Protein AF-A0A9D1UHY3-F1 (afdb_monomer_lite)

InterPro domains:
  IPR049458 Transmembrane protein EpsG-like [PF14897] (18-314)

pLDDT: mean 83.49, std 15.63, range [25.31, 97.94]

Foldseek 3Di:
DLDPPFCVVVLVVLVVQLVDVPRAQFQAFPVLNVLCVVQVSDPVSSLCVQVVLLVVLLVLQCVVLVLPDDLLVLLCVLLVVVVSRDQLSNLLSLLLSLLLLCQFPPRDPVSNVSSVVSNVVSCRRALLVVVLNVLLVQLVPDDAPVVVVVLVVCLVVLLVVVLVVVVCVVVVVDPDDSRGGHDDPDDVLVVLLVVLPPVCDPVNVVLCCLQPVLLVLLLVVLCCCCHPVVLLPPDRRSRSLSSLNSSLCSLQSVLVSQCPRSSCVVVSSVSNSSSSSSSSVNLSSSVVSDDPPDCSSVVSSVSSVVSVVSVVVVSVVVVVVD

Organism: NCBI:txid2840880

Structure (mmCIF, N/CA/C/O backbone):
data_AF-A0A9D1UHY3-F1
#
_entry.id   AF-A0A9D1UHY3-F1
#
loop_
_atom_site.group_PDB
_atom_site.id
_atom_site.type_symbol
_atom_site.label_atom_id
_atom_site.label_alt_id
_atom_site.label_comp_id
_atom_site.label_asym_id
_atom_site.label_entity_id
_atom_site.label_seq_id
_atom_site.pdbx_PDB_ins_code
_atom_site.Cartn_x
_atom_site.Cartn_y
_atom_site.Cartn_z
_atom_site.occupancy
_atom_site.B_iso_or_equiv
_atom_site.auth_seq_id
_atom_site.auth_comp_id
_atom_site.auth_asym_id
_atom_site.auth_atom_id
_atom_site.pdbx_PDB_model_num
ATOM 1 N N . SER A 1 1 ? 15.839 10.510 -13.283 1.00 53.53 1 SER A N 1
ATOM 2 C CA . SER A 1 1 ? 15.292 10.085 -11.975 1.00 53.53 1 SER A CA 1
ATOM 3 C C . SER A 1 1 ? 16.450 9.933 -10.999 1.00 53.53 1 SER A C 1
ATOM 5 O O . SER A 1 1 ? 17.530 9.599 -11.459 1.00 53.53 1 SER A O 1
ATOM 7 N N . PHE A 1 2 ? 16.272 10.196 -9.698 1.00 59.09 2 PHE A N 1
ATOM 8 C CA . PHE A 1 2 ? 17.316 9.947 -8.677 1.00 59.09 2 PHE A CA 1
ATOM 9 C C . PHE A 1 2 ? 17.299 8.502 -8.150 1.00 59.09 2 PHE A C 1
ATOM 11 O O . PHE A 1 2 ? 18.067 8.140 -7.262 1.00 59.09 2 PHE A O 1
ATOM 18 N N . TRP A 1 3 ? 16.372 7.679 -8.642 1.00 66.62 3 TRP A N 1
ATOM 19 C CA . TRP A 1 3 ? 16.220 6.294 -8.228 1.00 66.62 3 TRP A CA 1
ATOM 20 C C . TRP A 1 3 ? 16.884 5.384 -9.254 1.00 66.62 3 TRP A C 1
ATOM 22 O O . TRP A 1 3 ? 16.404 5.288 -10.377 1.00 66.62 3 TRP A O 1
ATOM 32 N N . ALA A 1 4 ? 17.935 4.671 -8.849 1.00 63.53 4 ALA A N 1
ATOM 33 C CA . ALA A 1 4 ? 18.696 3.791 -9.741 1.00 63.53 4 ALA A CA 1
ATOM 34 C C . ALA A 1 4 ? 17.829 2.735 -10.464 1.00 63.53 4 ALA A C 1
ATOM 36 O O . ALA A 1 4 ? 18.125 2.365 -11.592 1.00 63.53 4 ALA A O 1
ATOM 37 N N . GLY A 1 5 ? 16.732 2.281 -9.843 1.00 65.38 5 GLY A N 1
ATOM 38 C CA . GLY A 1 5 ? 15.784 1.319 -10.430 1.00 65.38 5 GLY A CA 1
ATOM 39 C C . GLY A 1 5 ? 14.659 1.933 -11.274 1.00 65.38 5 GLY A C 1
ATOM 40 O O . GLY A 1 5 ? 13.674 1.254 -11.560 1.00 65.38 5 GLY A O 1
ATOM 41 N N . ASP A 1 6 ? 14.733 3.221 -11.602 1.00 74.62 6 ASP A N 1
ATOM 42 C CA . ASP A 1 6 ? 13.744 3.898 -12.438 1.00 74.62 6 ASP A CA 1
ATOM 43 C C . ASP A 1 6 ? 13.923 3.550 -13.923 1.00 74.62 6 ASP A C 1
ATOM 45 O O . ASP A 1 6 ? 15.041 3.480 -14.437 1.00 74.62 6 ASP A O 1
ATOM 49 N N . THR A 1 7 ? 12.806 3.384 -14.634 1.00 79.50 7 THR A N 1
ATOM 50 C CA . THR A 1 7 ? 12.788 3.069 -16.070 1.00 79.50 7 THR A CA 1
ATOM 51 C C . THR A 1 7 ? 13.530 4.101 -16.920 1.00 79.50 7 THR A C 1
ATOM 53 O O . THR A 1 7 ? 14.065 3.730 -17.959 1.00 79.50 7 THR A O 1
ATOM 56 N N . TYR A 1 8 ? 13.668 5.346 -16.456 1.00 82.31 8 TYR A N 1
ATOM 57 C CA . TYR A 1 8 ? 14.500 6.368 -17.093 1.00 82.31 8 TYR A CA 1
ATOM 58 C C . TYR A 1 8 ? 15.909 5.863 -17.445 1.00 82.31 8 TYR A C 1
ATOM 60 O O . TYR A 1 8 ? 16.394 6.109 -18.544 1.00 82.31 8 TYR A O 1
ATOM 68 N N . HIS A 1 9 ? 16.550 5.103 -16.551 1.00 78.69 9 HIS A N 1
ATOM 69 C CA . HIS A 1 9 ? 17.920 4.611 -16.756 1.00 78.69 9 HIS A CA 1
ATOM 70 C C . HIS A 1 9 ? 18.021 3.465 -17.772 1.00 78.69 9 HIS A C 1
ATOM 72 O O . HIS A 1 9 ? 19.114 3.136 -18.215 1.00 78.69 9 HIS A O 1
ATOM 78 N N . SER A 1 10 ? 16.891 2.868 -18.157 1.00 80.06 10 SER A N 1
ATOM 79 C CA . SER A 1 10 ? 16.815 1.802 -19.167 1.00 80.06 10 SER A CA 1
ATOM 80 C C . SER A 1 10 ? 16.030 2.230 -20.410 1.00 80.06 10 SER A C 1
ATOM 82 O O . SER A 1 10 ? 15.725 1.396 -21.260 1.00 80.06 10 SER A O 1
ATOM 84 N N . TRP A 1 11 ? 15.724 3.527 -20.546 1.00 86.69 11 TRP A N 1
ATOM 85 C CA . TRP A 1 11 ? 14.896 4.029 -21.642 1.00 86.69 11 TRP A CA 1
ATOM 86 C C . TRP A 1 11 ? 15.538 3.841 -23.017 1.00 86.69 11 TRP A C 1
ATOM 88 O O . TRP A 1 11 ? 14.829 3.568 -23.978 1.00 86.69 11 TRP A O 1
ATOM 98 N N . ASN A 1 12 ? 16.871 3.887 -23.112 1.00 85.06 12 ASN A N 1
ATOM 99 C CA . ASN A 1 12 ? 17.576 3.623 -24.372 1.00 85.06 12 ASN A CA 1
ATOM 100 C C . ASN A 1 12 ? 17.228 2.249 -24.957 1.00 85.06 12 ASN A C 1
ATOM 102 O O . ASN A 1 12 ? 17.059 2.136 -26.165 1.00 85.06 12 ASN A O 1
ATOM 106 N N . GLY A 1 13 ? 16.996 1.241 -24.110 1.00 83.88 13 GLY A N 1
ATOM 107 C CA . GLY A 1 13 ? 16.537 -0.065 -24.579 1.00 83.88 13 GLY A CA 1
ATOM 108 C C . GLY A 1 13 ? 15.163 -0.009 -25.259 1.00 83.88 13 GLY A C 1
ATOM 109 O O . GLY A 1 13 ? 14.897 -0.818 -26.141 1.00 83.88 13 GLY A O 1
ATOM 110 N N . PHE A 1 14 ? 14.295 0.944 -24.891 1.00 84.19 14 PHE A N 1
ATOM 111 C CA . PHE A 1 14 ? 12.962 1.102 -25.500 1.00 84.19 14 PHE A CA 1
ATOM 112 C C . PHE A 1 14 ? 13.095 1.786 -26.855 1.00 84.19 14 PHE A C 1
ATOM 114 O O . PHE A 1 14 ? 12.448 1.378 -27.815 1.00 84.19 14 PHE A O 1
ATOM 121 N N . LEU A 1 15 ? 13.999 2.765 -26.954 1.00 84.69 15 LEU A N 1
ATOM 122 C CA . LEU A 1 15 ? 14.335 3.423 -28.217 1.00 84.69 15 LEU A CA 1
ATOM 123 C C . LEU A 1 15 ? 14.917 2.424 -29.230 1.00 84.69 15 LEU A C 1
ATOM 125 O O . LEU A 1 15 ? 14.509 2.390 -30.393 1.00 84.69 15 LEU A O 1
ATOM 129 N N . GLU A 1 16 ? 15.846 1.580 -28.778 1.00 82.19 16 GLU A N 1
ATOM 130 C CA . GLU A 1 16 ? 16.429 0.512 -29.591 1.00 82.19 16 GLU A CA 1
ATOM 131 C C . GLU A 1 16 ? 15.357 -0.499 -30.013 1.00 82.19 16 GLU A C 1
ATOM 133 O O . GLU A 1 16 ? 15.254 -0.828 -31.195 1.00 82.19 16 GLU A O 1
ATOM 138 N N . ALA A 1 17 ? 14.488 -0.917 -29.087 1.00 79.38 17 ALA A N 1
ATOM 139 C CA . ALA A 1 17 ? 13.378 -1.819 -29.378 1.00 79.38 17 ALA A CA 1
ATOM 140 C C . ALA A 1 17 ? 12.417 -1.281 -30.442 1.00 79.38 17 ALA A C 1
ATOM 142 O O . ALA A 1 17 ? 12.074 -2.002 -31.377 1.00 79.38 17 ALA A O 1
ATOM 143 N N . GLY A 1 18 ? 12.053 -0.001 -30.363 1.00 73.38 18 GLY A N 1
ATOM 144 C CA . GLY A 1 18 ? 11.204 0.646 -31.362 1.00 73.38 18 GLY A CA 1
ATOM 145 C C . GLY A 1 18 ? 11.843 0.736 -32.754 1.00 73.38 18 GLY A C 1
ATOM 146 O O . GLY A 1 18 ? 11.132 0.817 -33.756 1.00 73.38 18 GLY A O 1
ATOM 147 N N . THR A 1 19 ? 13.177 0.686 -32.839 1.00 73.75 19 THR A N 1
ATOM 148 C CA . THR A 1 19 ? 13.919 0.715 -34.112 1.00 73.75 19 THR A CA 1
ATOM 149 C C . THR A 1 19 ? 13.884 -0.646 -34.814 1.00 73.75 19 THR A C 1
ATOM 151 O O . THR A 1 19 ? 13.747 -0.722 -36.038 1.00 73.75 19 THR A O 1
ATOM 154 N N . TYR A 1 20 ? 13.942 -1.738 -34.049 1.00 71.50 20 TYR A N 1
ATOM 155 C CA . TYR A 1 20 ? 13.861 -3.104 -34.562 1.00 71.50 20 TYR A CA 1
ATOM 156 C C . TYR A 1 20 ? 12.431 -3.635 -34.418 1.00 71.50 20 TYR A C 1
ATOM 158 O O . TYR A 1 20 ? 12.077 -4.214 -33.395 1.00 71.50 20 TYR A O 1
ATOM 166 N N . LYS A 1 21 ? 11.593 -3.465 -35.453 1.00 62.31 21 LYS A N 1
ATOM 167 C CA . LYS A 1 21 ? 10.215 -4.002 -35.480 1.00 62.31 21 LYS A CA 1
ATOM 168 C C . LYS A 1 21 ? 10.196 -5.461 -34.979 1.00 62.31 21 LYS A C 1
ATOM 170 O O . LYS A 1 21 ? 10.828 -6.316 -35.594 1.00 62.31 21 LYS A O 1
ATOM 175 N N . ASN A 1 22 ? 9.441 -5.726 -33.905 1.00 63.38 22 ASN A N 1
ATOM 176 C CA . ASN A 1 22 ? 9.310 -6.998 -33.157 1.00 63.38 22 ASN A CA 1
ATOM 177 C C . ASN A 1 22 ? 10.318 -7.263 -32.021 1.00 63.38 22 ASN A C 1
ATOM 179 O O . ASN A 1 22 ? 10.232 -8.318 -31.388 1.00 63.38 22 ASN A O 1
ATOM 183 N N . TYR A 1 23 ? 11.229 -6.342 -31.709 1.00 67.50 23 TYR A N 1
ATOM 184 C CA . TYR A 1 23 ? 12.052 -6.441 -30.506 1.00 67.50 23 TYR A CA 1
ATOM 185 C C . TYR A 1 23 ? 11.289 -5.873 -29.306 1.00 67.50 23 TYR A C 1
ATOM 187 O O . TYR A 1 23 ? 10.755 -4.770 -29.360 1.00 67.50 23 TYR A O 1
ATOM 195 N N . LYS A 1 24 ? 11.216 -6.636 -28.214 1.00 75.38 24 LYS A N 1
ATOM 196 C CA . LYS A 1 24 ? 10.631 -6.196 -26.941 1.00 75.38 24 LYS A CA 1
ATOM 197 C C . LYS A 1 24 ? 11.732 -6.119 -25.907 1.00 75.38 24 LYS A C 1
ATOM 199 O O . LYS A 1 24 ? 12.614 -6.982 -25.892 1.00 75.38 24 LYS A O 1
ATOM 204 N N . ILE A 1 25 ? 11.649 -5.158 -24.989 1.00 76.62 25 ILE A N 1
ATOM 205 C CA . ILE A 1 25 ? 12.552 -5.191 -23.847 1.00 76.62 25 ILE A CA 1
ATOM 206 C C . ILE A 1 25 ? 12.164 -6.356 -22.962 1.00 76.62 25 ILE A C 1
ATOM 208 O O . ILE A 1 25 ? 11.145 -6.355 -22.256 1.00 76.62 25 ILE A O 1
ATOM 212 N N . TRP A 1 26 ? 13.057 -7.332 -22.961 1.00 69.81 26 TRP A N 1
ATOM 213 C CA . TRP A 1 26 ? 13.019 -8.427 -22.029 1.00 69.81 26 TRP A CA 1
ATOM 214 C C . TRP A 1 26 ? 13.049 -7.896 -20.605 1.00 69.81 26 TRP A C 1
ATOM 216 O O . TRP A 1 26 ? 13.966 -7.207 -20.164 1.00 69.81 26 TRP A O 1
ATOM 226 N N . GLY A 1 27 ? 11.993 -8.237 -19.882 1.00 70.94 27 GLY A N 1
ATOM 227 C CA . GLY A 1 27 ? 11.867 -7.915 -18.480 1.00 70.94 27 GLY A CA 1
ATOM 228 C C . GLY A 1 27 ? 10.884 -6.815 -18.114 1.00 70.94 27 GLY A C 1
ATOM 229 O O . GLY A 1 27 ? 10.546 -6.627 -16.943 1.00 70.94 27 GLY A O 1
ATOM 230 N N . TYR A 1 28 ? 10.302 -6.189 -19.118 1.00 79.06 28 TYR A N 1
ATOM 231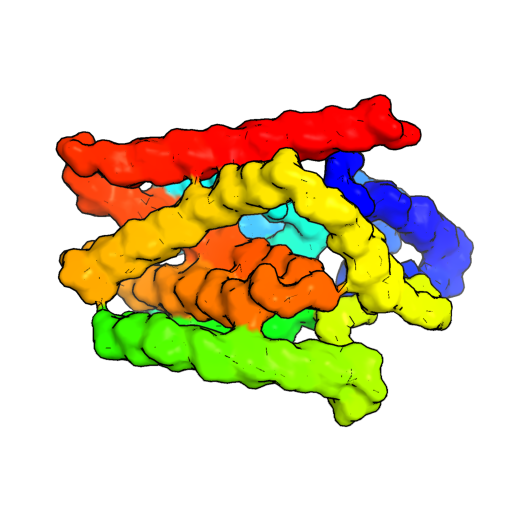 C CA . TYR A 1 28 ? 9.111 -5.384 -18.944 1.00 79.06 28 TYR A CA 1
ATOM 232 C C . TYR A 1 28 ? 7.866 -6.206 -19.257 1.00 79.06 28 TYR A C 1
ATOM 234 O O . TYR A 1 28 ? 7.889 -7.140 -20.057 1.00 79.06 28 TYR A O 1
ATOM 242 N N . GLU A 1 29 ? 6.780 -5.894 -18.564 1.00 85.25 29 GLU A N 1
ATOM 243 C CA . GLU A 1 29 ? 5.462 -6.429 -18.852 1.00 85.25 29 GLU A CA 1
ATOM 244 C C . GLU A 1 29 ? 5.027 -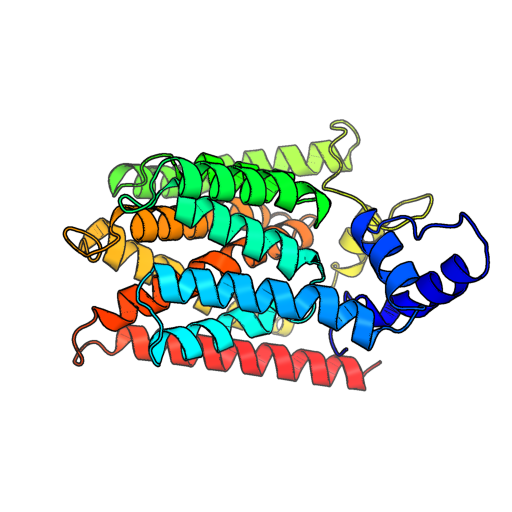5.981 -20.255 1.00 85.25 29 GLU A C 1
ATOM 246 O O . GLU A 1 29 ? 5.364 -4.885 -20.706 1.00 85.25 29 GLU A O 1
ATOM 251 N N . GLU A 1 30 ? 4.262 -6.823 -20.946 1.00 88.31 30 GLU A N 1
ATOM 252 C CA . GLU A 1 30 ? 3.816 -6.573 -22.324 1.00 88.31 30 GLU A CA 1
ATOM 253 C C . GLU A 1 30 ? 3.107 -5.224 -22.482 1.00 88.31 30 GLU A C 1
ATOM 255 O O . GLU A 1 30 ? 3.348 -4.493 -23.441 1.00 88.31 30 GLU A O 1
ATOM 260 N N . VAL A 1 31 ? 2.314 -4.838 -21.479 1.00 91.19 31 VAL A N 1
ATOM 261 C CA . VAL A 1 31 ? 1.625 -3.544 -21.455 1.00 91.19 31 VAL A CA 1
ATOM 262 C C . VAL A 1 31 ? 2.590 -2.359 -21.519 1.00 91.19 31 VAL A C 1
ATOM 264 O O . VAL A 1 31 ? 2.263 -1.346 -22.123 1.00 91.19 31 VAL A O 1
ATOM 267 N N . TYR A 1 32 ? 3.789 -2.469 -20.943 1.00 89.62 32 TYR A N 1
ATOM 268 C CA . TYR A 1 32 ? 4.763 -1.379 -20.942 1.00 89.62 32 TYR A CA 1
ATOM 269 C C . TYR A 1 32 ? 5.523 -1.259 -22.257 1.00 89.62 32 TYR A C 1
ATOM 271 O O . TYR A 1 32 ? 5.835 -0.136 -22.643 1.00 89.62 32 TYR A O 1
ATOM 279 N N . ASN A 1 33 ? 5.785 -2.382 -22.934 1.00 88.69 33 ASN A N 1
ATOM 280 C CA . ASN A 1 33 ? 6.324 -2.375 -24.296 1.00 88.69 33 ASN A CA 1
ATOM 281 C C . ASN A 1 33 ? 5.302 -1.752 -25.257 1.00 88.69 33 ASN A C 1
ATOM 283 O O . ASN A 1 33 ? 5.621 -0.797 -25.954 1.00 88.69 33 ASN A O 1
ATOM 287 N N . TRP A 1 34 ? 4.041 -2.188 -25.184 1.00 90.44 34 TRP A N 1
ATOM 288 C CA . TRP A 1 34 ? 2.957 -1.601 -25.975 1.00 90.44 34 TRP A CA 1
ATOM 289 C C . TRP A 1 34 ? 2.764 -0.099 -25.707 1.00 90.44 34 TRP A C 1
ATOM 291 O O . TRP A 1 34 ? 2.592 0.683 -26.639 1.00 90.44 34 TRP A O 1
ATOM 301 N N . LEU A 1 35 ? 2.825 0.333 -24.442 1.00 91.19 35 LEU A N 1
ATOM 302 C CA . LEU A 1 35 ? 2.735 1.756 -24.104 1.00 91.19 35 LEU A CA 1
ATOM 303 C C . LEU A 1 35 ? 3.896 2.575 -24.681 1.00 91.19 35 LEU A C 1
ATOM 305 O O . LEU A 1 35 ? 3.685 3.751 -24.963 1.00 91.19 35 LEU A O 1
ATOM 309 N N . ALA A 1 36 ? 5.096 2.000 -24.822 1.00 89.81 36 ALA A N 1
ATOM 310 C CA . ALA A 1 36 ? 6.248 2.698 -25.403 1.00 89.81 36 ALA A CA 1
ATOM 311 C C . ALA A 1 36 ? 6.054 2.931 -26.908 1.00 89.81 36 ALA A C 1
ATOM 313 O O . ALA A 1 36 ? 6.303 4.032 -27.399 1.00 89.81 36 ALA A O 1
ATOM 314 N N . ASP A 1 37 ? 5.493 1.941 -27.608 1.00 87.88 37 ASP A N 1
ATOM 315 C CA . ASP A 1 37 ? 5.119 2.076 -29.017 1.00 87.88 37 ASP A CA 1
ATOM 316 C C . ASP A 1 37 ? 4.050 3.165 -29.207 1.00 87.88 37 ASP A C 1
ATOM 318 O O . ASP A 1 37 ? 4.183 4.048 -30.056 1.00 87.88 37 ASP A O 1
ATOM 322 N N . VAL A 1 38 ? 2.998 3.147 -28.378 1.00 90.75 38 VAL A N 1
ATOM 323 C CA . VAL A 1 38 ? 1.899 4.130 -28.438 1.00 90.75 38 VAL A CA 1
ATOM 324 C C . VAL A 1 38 ? 2.362 5.536 -28.062 1.00 90.75 38 VAL A C 1
ATOM 326 O O . VAL A 1 38 ? 1.849 6.513 -28.605 1.00 90.75 38 VAL A O 1
ATOM 329 N N . SER A 1 39 ? 3.337 5.666 -27.160 1.00 90.12 39 SER A N 1
ATOM 330 C CA . SER A 1 39 ? 3.901 6.966 -26.793 1.00 90.12 39 SER A CA 1
ATOM 331 C C . SER A 1 39 ? 4.889 7.512 -27.827 1.00 90.12 39 SER A C 1
ATOM 333 O O . SER A 1 39 ? 5.499 8.550 -27.577 1.00 90.12 39 SER A O 1
ATOM 335 N N . GLY A 1 40 ? 5.082 6.832 -28.964 1.00 87.19 40 GLY A N 1
ATOM 336 C CA . GLY A 1 40 ? 6.067 7.226 -29.968 1.00 87.19 40 GLY A CA 1
ATOM 337 C C . GLY A 1 40 ? 7.489 7.234 -29.408 1.00 87.19 40 GLY A C 1
ATOM 338 O O . GLY A 1 40 ? 8.293 8.072 -29.805 1.00 87.19 40 GLY A O 1
ATOM 339 N N . ASN A 1 41 ? 7.779 6.344 -28.451 1.00 83.38 41 ASN A N 1
ATOM 340 C CA . ASN A 1 41 ? 9.044 6.279 -27.723 1.00 83.38 41 ASN A CA 1
ATOM 341 C C . ASN A 1 41 ? 9.400 7.548 -26.917 1.00 83.38 41 ASN A C 1
ATOM 343 O O . ASN A 1 41 ? 10.551 7.735 -26.511 1.00 83.38 41 ASN A O 1
ATOM 347 N N . ASP A 1 42 ? 8.407 8.383 -26.588 1.00 90.12 42 ASP A N 1
ATOM 348 C CA . ASP A 1 42 ? 8.559 9.473 -25.623 1.00 90.12 42 ASP A CA 1
ATOM 349 C C . ASP A 1 42 ? 8.404 8.957 -24.180 1.00 90.12 42 ASP A C 1
ATOM 351 O O . ASP A 1 42 ? 7.357 8.422 -23.794 1.00 90.12 42 ASP A O 1
ATOM 355 N N . TYR A 1 43 ? 9.458 9.129 -23.375 1.00 89.38 43 TYR A N 1
ATOM 356 C CA . TYR A 1 43 ? 9.510 8.681 -21.979 1.00 89.38 43 TYR A CA 1
ATOM 357 C C . TYR A 1 43 ? 8.485 9.383 -21.084 1.00 89.38 43 TYR A C 1
ATOM 359 O O . TYR A 1 43 ? 7.871 8.757 -20.216 1.00 89.38 43 TYR A O 1
ATOM 367 N N . PHE A 1 44 ? 8.306 10.693 -21.248 1.00 91.19 44 PHE A N 1
ATOM 368 C CA . PHE A 1 44 ? 7.445 11.486 -20.375 1.00 91.19 44 PHE A CA 1
ATOM 369 C C . PHE A 1 44 ? 5.970 11.210 -20.660 1.00 91.19 44 PHE A C 1
ATOM 371 O O . PHE A 1 44 ? 5.168 11.101 -19.726 1.00 91.19 44 PHE A O 1
ATOM 378 N N . LEU A 1 45 ? 5.616 11.020 -21.930 1.00 93.75 45 LEU A N 1
ATOM 379 C CA . LEU A 1 45 ? 4.289 10.592 -22.341 1.00 93.75 45 LEU A CA 1
ATOM 380 C C . LEU A 1 45 ? 4.002 9.165 -21.856 1.00 93.75 45 LEU A C 1
ATOM 382 O O . LEU A 1 45 ? 2.968 8.937 -21.223 1.00 93.75 45 LEU A O 1
ATOM 386 N N . TRP A 1 46 ? 4.952 8.237 -22.031 1.00 92.50 46 TRP A N 1
ATOM 387 C CA . TRP A 1 46 ? 4.869 6.883 -21.471 1.00 92.50 46 TRP A CA 1
ATOM 388 C C . TRP A 1 46 ? 4.621 6.907 -19.960 1.00 92.50 46 TRP A C 1
ATOM 390 O O . TRP A 1 46 ? 3.726 6.235 -19.441 1.00 92.50 46 TRP A O 1
ATOM 400 N N . ARG A 1 47 ? 5.364 7.752 -19.234 1.00 90.00 47 ARG A N 1
ATOM 401 C CA . ARG A 1 47 ? 5.216 7.902 -17.785 1.00 90.00 47 ARG A CA 1
ATOM 402 C C . ARG A 1 47 ? 3.857 8.481 -17.405 1.00 90.00 47 ARG A C 1
ATOM 404 O O . ARG A 1 47 ? 3.262 8.046 -16.418 1.00 90.00 47 ARG A O 1
ATOM 411 N N . THR A 1 48 ? 3.344 9.415 -18.199 1.00 92.50 48 THR A N 1
ATOM 412 C CA . THR A 1 48 ? 2.023 10.022 -17.999 1.00 92.50 48 THR A CA 1
ATOM 413 C C . THR A 1 48 ? 0.910 8.981 -18.104 1.00 92.50 48 THR A C 1
ATOM 415 O O . THR A 1 48 ? 0.027 8.960 -17.244 1.00 92.50 48 THR A O 1
ATOM 418 N N . TYR A 1 49 ? 0.988 8.056 -19.069 1.00 93.56 49 TYR A N 1
ATOM 419 C CA . TYR A 1 49 ? 0.025 6.954 -19.204 1.00 93.56 49 TYR A CA 1
ATOM 420 C C . TYR A 1 49 ? -0.001 5.993 -18.011 1.00 93.56 49 TYR A C 1
ATOM 422 O O . TYR A 1 49 ? -0.992 5.298 -17.804 1.00 93.56 49 TYR A O 1
ATOM 430 N N . ILE A 1 50 ? 1.049 5.973 -17.192 1.00 92.12 50 ILE A N 1
ATOM 431 C CA . ILE A 1 50 ? 1.124 5.134 -15.992 1.00 92.12 50 ILE A CA 1
ATOM 432 C C . ILE A 1 50 ? 0.683 5.923 -14.761 1.00 92.12 50 ILE A C 1
ATOM 434 O O . ILE A 1 50 ? -0.174 5.478 -13.994 1.00 92.12 50 ILE A O 1
ATOM 438 N N . TRP A 1 51 ? 1.265 7.102 -14.552 1.00 90.81 51 TRP A N 1
ATOM 439 C CA . TRP A 1 51 ? 1.058 7.882 -13.335 1.00 90.81 51 TRP A CA 1
ATOM 440 C C . TRP A 1 51 ? -0.311 8.535 -13.269 1.00 90.81 51 TRP A C 1
ATOM 442 O O . TRP A 1 51 ? -0.913 8.546 -12.196 1.00 90.81 51 TRP A O 1
ATOM 452 N N . LEU A 1 52 ? -0.826 9.063 -14.381 1.00 92.75 52 LEU A N 1
ATOM 453 C CA . LEU A 1 52 ? -2.106 9.763 -14.359 1.00 92.75 52 LEU A CA 1
ATOM 454 C C . LEU A 1 52 ? -3.253 8.810 -13.971 1.00 92.75 52 LEU A C 1
ATOM 456 O O . LEU A 1 52 ? -3.975 9.131 -13.021 1.00 92.75 52 LEU A O 1
ATOM 460 N N . PRO A 1 53 ? -3.393 7.609 -14.575 1.00 94.94 53 PRO A N 1
ATOM 461 C CA . PRO A 1 53 ? -4.407 6.658 -14.132 1.00 94.94 53 PRO A CA 1
ATOM 462 C C . PRO A 1 53 ? -4.141 6.128 -12.718 1.00 94.94 53 PRO A C 1
ATOM 464 O O . PRO A 1 53 ? -5.086 5.948 -11.953 1.00 94.94 53 PRO A O 1
ATOM 467 N N . ALA A 1 54 ? -2.878 5.942 -12.314 1.00 93.69 54 ALA A N 1
ATOM 468 C CA . ALA A 1 54 ? -2.561 5.507 -10.954 1.00 93.69 54 ALA A CA 1
ATOM 469 C C . ALA A 1 54 ? -3.023 6.525 -9.895 1.00 93.69 54 ALA A C 1
ATOM 471 O O . ALA A 1 54 ? -3.690 6.174 -8.917 1.00 93.69 54 ALA A O 1
ATOM 472 N N . CYS A 1 55 ? -2.723 7.807 -10.117 1.00 92.75 55 CYS A N 1
ATOM 473 C CA . CYS A 1 55 ? -3.193 8.913 -9.288 1.00 92.75 55 CYS A CA 1
ATOM 474 C C . CYS A 1 55 ? -4.721 9.004 -9.286 1.00 92.75 55 CYS A C 1
ATOM 476 O O . CYS A 1 55 ? -5.313 9.213 -8.225 1.00 92.75 55 CYS A O 1
ATOM 478 N N . LEU A 1 56 ? -5.368 8.784 -10.436 1.00 95.69 56 LEU A N 1
ATOM 479 C CA . LEU A 1 56 ? -6.824 8.721 -10.528 1.00 95.69 56 LEU A CA 1
ATOM 480 C C . LEU A 1 56 ? -7.391 7.596 -9.652 1.00 95.69 56 LEU A C 1
ATOM 482 O O . LEU A 1 56 ? -8.298 7.851 -8.866 1.00 95.69 56 LEU A O 1
ATOM 486 N N . PHE A 1 57 ? -6.847 6.377 -9.698 1.00 97.00 57 PHE A N 1
ATOM 487 C CA . PHE A 1 57 ? -7.318 5.277 -8.847 1.00 97.00 57 PHE A CA 1
ATOM 488 C C . PHE A 1 57 ? -7.102 5.542 -7.354 1.00 97.00 57 PHE A C 1
ATOM 490 O O . PHE A 1 57 ? -7.985 5.248 -6.541 1.00 97.00 57 PHE A O 1
ATOM 497 N N . LEU A 1 58 ? -5.976 6.149 -6.969 1.00 94.81 58 LEU A N 1
ATOM 498 C CA . LEU A 1 58 ? -5.745 6.569 -5.583 1.00 94.81 58 LEU A CA 1
ATOM 499 C C . LEU A 1 58 ? -6.747 7.645 -5.143 1.00 94.81 58 LEU A C 1
ATOM 501 O O . LEU A 1 58 ? -7.311 7.550 -4.048 1.00 94.81 58 LEU A O 1
ATOM 505 N N . PHE A 1 59 ? -7.022 8.628 -6.003 1.00 95.44 59 PHE A N 1
ATOM 506 C CA . PHE A 1 59 ? -8.030 9.657 -5.764 1.00 95.44 59 PHE A CA 1
ATOM 507 C C . PHE A 1 59 ? -9.435 9.058 -5.634 1.00 95.44 59 PHE A C 1
ATOM 509 O O . PHE A 1 59 ? -10.135 9.341 -4.663 1.00 95.44 59 PHE A O 1
ATOM 516 N N . LEU A 1 60 ? -9.833 8.176 -6.553 1.00 96.75 60 LEU A N 1
ATOM 517 C CA . LEU A 1 60 ? -11.125 7.488 -6.521 1.00 96.75 60 LEU A CA 1
ATOM 518 C C . LEU A 1 60 ? -11.271 6.625 -5.265 1.00 96.75 60 LEU A C 1
ATOM 520 O O . LEU A 1 60 ? -12.340 6.605 -4.653 1.00 96.75 60 LEU A O 1
ATOM 524 N N . THR A 1 61 ? -10.194 5.973 -4.824 1.00 97.12 61 THR A N 1
ATOM 525 C CA . THR A 1 61 ? -10.162 5.251 -3.545 1.00 97.12 61 THR A CA 1
ATOM 526 C C . THR A 1 61 ? -10.419 6.209 -2.380 1.00 97.12 61 THR A C 1
ATOM 528 O O . THR A 1 61 ? -11.261 5.937 -1.523 1.00 97.12 61 THR A O 1
ATOM 531 N N . ALA A 1 62 ? -9.754 7.367 -2.364 1.00 96.44 62 ALA A N 1
ATOM 532 C CA . ALA A 1 62 ? -9.896 8.370 -1.309 1.00 96.44 62 ALA A CA 1
ATOM 533 C C . ALA A 1 62 ? -11.315 8.948 -1.263 1.00 96.44 62 ALA A C 1
ATOM 535 O O . ALA A 1 62 ? -11.916 9.049 -0.193 1.00 96.44 62 ALA A O 1
ATOM 536 N N . ALA A 1 63 ? -11.867 9.271 -2.433 1.00 95.94 63 ALA A N 1
ATOM 537 C CA . ALA A 1 63 ? -13.229 9.751 -2.603 1.00 95.94 63 ALA A CA 1
ATOM 538 C C . ALA A 1 63 ? -14.247 8.703 -2.133 1.00 95.94 63 ALA A C 1
ATOM 540 O O . ALA A 1 63 ? -15.144 9.012 -1.347 1.00 95.94 63 ALA A O 1
ATOM 541 N N . ARG A 1 64 ? -14.074 7.434 -2.533 1.00 95.62 64 ARG A N 1
ATOM 542 C CA . ARG A 1 64 ? -14.957 6.326 -2.134 1.00 95.62 64 ARG A CA 1
ATOM 543 C C . ARG A 1 64 ? -14.996 6.131 -0.618 1.00 95.62 64 ARG A C 1
ATOM 545 O O . ARG A 1 64 ? -16.057 5.819 -0.064 1.00 95.62 64 ARG A O 1
ATOM 552 N N . LEU A 1 65 ? -13.850 6.328 0.030 1.00 95.81 65 LEU A N 1
ATOM 553 C CA . LEU A 1 65 ? -13.658 6.224 1.476 1.00 95.81 65 LEU A CA 1
ATOM 554 C C . LEU A 1 65 ? -14.001 7.509 2.245 1.00 95.81 65 LEU A C 1
ATOM 556 O O . LEU A 1 65 ? -13.891 7.506 3.470 1.00 95.81 65 LEU A O 1
ATOM 560 N N . GLU A 1 66 ? -14.444 8.570 1.562 1.00 94.44 66 GLU A N 1
ATOM 561 C CA . GLU A 1 66 ? -14.784 9.867 2.167 1.00 94.44 66 GLU A CA 1
ATOM 562 C C . GLU A 1 66 ? -13.577 10.471 2.934 1.00 94.44 66 GLU A C 1
ATOM 564 O O . GLU A 1 66 ? -13.713 11.001 4.035 1.00 94.44 66 GLU A O 1
ATOM 569 N N . LEU A 1 67 ? -12.373 10.356 2.353 1.00 94.19 67 LEU A N 1
ATOM 570 C CA . LEU A 1 67 ? -11.083 10.755 2.939 1.00 94.19 67 LEU A CA 1
ATOM 571 C C . LEU A 1 67 ? -10.428 11.976 2.271 1.00 94.19 67 LEU A C 1
ATOM 573 O O . LEU A 1 67 ? -9.253 12.242 2.511 1.00 94.19 67 LEU A O 1
ATOM 577 N N . LEU A 1 68 ? -11.142 12.734 1.436 1.00 90.19 68 LEU A N 1
ATOM 578 C CA . LEU A 1 68 ? -10.598 13.912 0.739 1.00 90.19 68 LEU A CA 1
ATOM 579 C C . LEU A 1 68 ? -10.405 15.115 1.687 1.00 90.19 68 LEU A C 1
ATOM 581 O O . LEU A 1 68 ? -11.070 16.137 1.579 1.00 90.19 68 LEU A O 1
ATOM 585 N N . HIS A 1 69 ? -9.495 14.979 2.650 1.00 89.69 69 HIS A N 1
ATOM 586 C CA . HIS A 1 69 ? -9.147 15.993 3.644 1.00 89.69 69 HIS A CA 1
ATOM 587 C C . HIS A 1 69 ? -7.632 16.022 3.902 1.00 89.69 69 HIS A C 1
ATOM 589 O O . HIS A 1 69 ? -6.913 15.078 3.566 1.00 89.69 69 HIS A O 1
ATOM 595 N N . ARG A 1 70 ? -7.137 17.052 4.601 1.00 90.25 70 ARG A N 1
ATOM 596 C CA . ARG A 1 70 ? -5.699 17.295 4.855 1.00 90.25 70 ARG A CA 1
ATOM 597 C C . ARG A 1 70 ? -4.892 16.060 5.287 1.00 90.25 70 ARG A C 1
ATOM 599 O O . ARG A 1 70 ? -3.801 15.839 4.768 1.00 90.25 70 ARG A O 1
ATOM 606 N N . ASN A 1 71 ? -5.410 15.240 6.206 1.00 89.75 71 ASN A N 1
ATOM 607 C CA . ASN A 1 71 ? -4.672 14.075 6.724 1.00 89.75 71 ASN A CA 1
ATOM 608 C C . ASN A 1 71 ? -4.361 13.033 5.636 1.00 89.75 71 ASN A C 1
ATOM 610 O O . ASN A 1 71 ? -3.357 12.329 5.730 1.00 89.75 71 ASN A O 1
ATOM 614 N N . MET A 1 72 ? -5.206 12.941 4.607 1.00 92.44 72 MET A N 1
ATOM 615 C CA . MET A 1 72 ? -5.018 12.036 3.477 1.00 92.44 72 MET A CA 1
ATOM 616 C C . MET A 1 72 ? -3.917 12.535 2.553 1.00 92.44 72 MET A C 1
ATOM 618 O O . MET A 1 72 ? -3.027 11.764 2.214 1.00 92.44 72 MET A O 1
ATOM 622 N N . LEU A 1 73 ? -3.925 13.831 2.223 1.00 90.44 73 LEU A N 1
ATOM 623 C CA . LEU A 1 73 ? -2.860 14.453 1.435 1.00 90.44 73 LEU A CA 1
ATOM 624 C C . LEU A 1 73 ? -1.494 14.262 2.106 1.00 90.44 73 LEU A C 1
ATOM 626 O O . LEU A 1 73 ? -0.558 13.792 1.470 1.00 90.44 73 LEU A O 1
ATOM 630 N N . LEU A 1 74 ? -1.398 14.546 3.410 1.00 87.62 74 LEU A N 1
ATOM 631 C CA . LEU A 1 74 ? -0.152 14.369 4.160 1.00 87.62 74 LEU A CA 1
ATOM 632 C C . LEU A 1 74 ? 0.292 12.903 4.207 1.00 87.62 74 LEU A C 1
ATOM 634 O O . LEU A 1 74 ? 1.459 12.616 3.964 1.00 87.62 74 LEU A O 1
ATOM 638 N N . SER A 1 75 ? -0.627 11.968 4.460 1.00 85.88 75 SER A N 1
ATOM 639 C CA . SER A 1 75 ? -0.291 10.537 4.456 1.00 85.88 75 SER A CA 1
ATOM 640 C C . SER A 1 75 ? 0.163 10.068 3.068 1.00 85.88 75 SER A C 1
ATOM 642 O O . SER A 1 75 ? 1.088 9.267 2.963 1.00 85.88 75 SER A O 1
ATOM 644 N N . MET A 1 76 ? -0.437 10.595 1.998 1.00 87.44 76 MET A N 1
ATOM 645 C CA . MET A 1 76 ? -0.022 10.297 0.627 1.00 87.44 76 MET A CA 1
ATOM 646 C C . MET A 1 76 ? 1.339 10.878 0.274 1.00 87.44 76 MET A C 1
ATOM 648 O O . MET A 1 76 ? 2.105 10.204 -0.398 1.00 87.44 76 MET A O 1
ATOM 652 N N . ILE A 1 77 ? 1.692 12.070 0.753 1.00 86.50 77 ILE A N 1
ATOM 653 C CA . ILE A 1 77 ? 3.040 12.616 0.550 1.00 86.50 77 ILE A CA 1
ATOM 654 C C . ILE A 1 77 ? 4.084 11.718 1.229 1.00 86.50 77 ILE A C 1
ATOM 656 O O . ILE A 1 77 ? 5.079 11.363 0.605 1.00 86.50 77 ILE A O 1
ATOM 660 N N . LEU A 1 78 ? 3.836 11.290 2.472 1.00 83.75 78 LEU A N 1
ATOM 661 C CA . LEU A 1 78 ? 4.793 10.486 3.244 1.00 83.75 78 LEU A CA 1
ATOM 662 C C . LEU A 1 78 ? 5.130 9.145 2.588 1.00 83.75 78 LEU A C 1
ATOM 664 O O . LEU A 1 78 ? 6.295 8.761 2.516 1.00 83.75 78 LEU A O 1
ATOM 668 N N . PHE A 1 79 ? 4.111 8.428 2.120 1.00 81.00 79 PHE A N 1
ATOM 669 C CA . PHE A 1 79 ? 4.287 7.068 1.607 1.00 81.00 79 PHE A CA 1
ATOM 670 C C . PHE A 1 79 ? 4.272 7.004 0.079 1.00 81.00 79 PHE A C 1
ATOM 672 O O . PHE A 1 79 ? 4.988 6.193 -0.498 1.00 81.00 79 PHE A O 1
ATOM 679 N N . GLY A 1 80 ? 3.527 7.884 -0.590 1.00 74.44 80 GLY A N 1
ATOM 680 C CA . GLY A 1 80 ? 3.490 7.994 -2.049 1.00 74.44 80 GLY A CA 1
ATOM 681 C C . GLY A 1 80 ? 4.791 8.530 -2.642 1.00 74.44 80 GLY A C 1
ATOM 682 O O . GLY A 1 80 ? 5.179 8.094 -3.723 1.00 74.44 80 GLY A O 1
ATOM 683 N N . ALA A 1 81 ? 5.542 9.373 -1.919 1.00 74.19 81 ALA A N 1
ATOM 684 C CA . ALA A 1 81 ? 6.884 9.778 -2.353 1.00 74.19 81 ALA A CA 1
ATOM 685 C C . ALA A 1 81 ? 7.823 8.571 -2.537 1.00 74.19 81 ALA A C 1
ATOM 687 O O . ALA A 1 81 ? 8.644 8.561 -3.455 1.00 74.19 81 ALA A O 1
ATOM 688 N N . MET A 1 82 ? 7.651 7.520 -1.727 1.00 70.31 82 MET A N 1
ATOM 689 C CA . MET A 1 82 ? 8.407 6.267 -1.835 1.00 70.31 82 MET A CA 1
ATOM 690 C C . MET A 1 82 ? 7.948 5.377 -3.001 1.00 70.31 82 MET A C 1
ATOM 692 O O . MET A 1 82 ? 8.616 4.396 -3.306 1.00 70.31 82 MET A O 1
ATOM 696 N N . LEU A 1 83 ? 6.829 5.707 -3.651 1.00 72.88 83 LEU A N 1
ATOM 697 C CA . LEU A 1 83 ? 6.252 4.970 -4.781 1.00 72.88 83 LEU A CA 1
ATOM 698 C C . LEU A 1 83 ? 6.483 5.672 -6.127 1.00 72.88 83 LEU A C 1
ATOM 700 O O . LEU A 1 83 ? 6.188 5.107 -7.175 1.00 72.88 83 LEU A O 1
ATOM 704 N N . SER A 1 84 ? 7.031 6.888 -6.110 1.00 65.88 84 SER A N 1
ATOM 705 C CA . SER A 1 84 ? 7.179 7.740 -7.296 1.00 65.88 84 SER A CA 1
ATOM 706 C C . SER A 1 84 ? 7.987 7.097 -8.432 1.00 65.88 84 SER A C 1
ATOM 708 O O . SER A 1 84 ? 7.671 7.297 -9.598 1.00 65.88 84 SER A O 1
ATOM 710 N N . TYR A 1 85 ? 8.987 6.267 -8.141 1.00 66.00 85 TYR A N 1
ATOM 711 C CA . TYR A 1 85 ? 9.835 5.661 -9.176 1.00 66.00 85 TYR A CA 1
ATOM 712 C C . TYR A 1 85 ? 9.274 4.359 -9.768 1.00 66.00 85 TYR A C 1
ATOM 714 O O . TYR A 1 85 ? 9.678 3.963 -10.863 1.00 66.00 85 TYR A O 1
ATOM 722 N N . THR A 1 86 ? 8.310 3.695 -9.122 1.00 76.12 86 THR A N 1
ATOM 723 C CA . THR A 1 86 ? 7.850 2.384 -9.603 1.00 76.12 86 THR A CA 1
ATOM 724 C C . THR A 1 86 ? 6.870 2.504 -10.771 1.00 76.12 86 THR A C 1
ATOM 726 O O . THR A 1 86 ? 5.836 3.165 -10.682 1.00 76.12 86 THR A O 1
ATOM 729 N N . ARG A 1 87 ? 7.165 1.800 -11.872 1.00 79.38 87 ARG A N 1
ATOM 730 C CA . ARG A 1 87 ? 6.210 1.607 -12.978 1.00 79.38 87 ARG A CA 1
ATOM 731 C C . ARG A 1 87 ? 4.973 0.816 -12.531 1.00 79.38 87 ARG A C 1
ATOM 733 O O . ARG A 1 87 ? 3.868 1.101 -12.973 1.00 79.38 87 ARG A O 1
ATOM 740 N N . GLY A 1 88 ? 5.131 -0.078 -11.549 1.00 85.38 88 GLY A N 1
ATOM 741 C CA . GLY A 1 88 ? 4.053 -0.899 -10.988 1.00 85.38 88 GLY A CA 1
ATOM 742 C C . GLY A 1 88 ? 2.971 -0.127 -10.228 1.00 85.38 88 GLY A C 1
ATOM 743 O O . GLY A 1 88 ? 1.970 -0.726 -9.832 1.00 85.38 88 GLY A O 1
ATOM 744 N N . MET A 1 89 ? 3.132 1.187 -10.017 1.00 88.25 89 MET A N 1
ATOM 745 C CA . MET A 1 89 ? 2.167 2.024 -9.295 1.00 88.25 89 MET A CA 1
ATOM 746 C C . MET A 1 89 ? 0.747 1.918 -9.862 1.00 88.25 89 MET A C 1
ATOM 748 O O . MET A 1 89 ? -0.222 1.888 -9.097 1.00 88.25 89 MET A O 1
ATOM 752 N N . LEU A 1 90 ? 0.620 1.810 -11.188 1.00 92.12 90 LEU A N 1
ATOM 753 C CA . LEU A 1 90 ? -0.669 1.625 -11.847 1.00 92.12 90 LEU A CA 1
ATOM 754 C C . LEU A 1 90 ? -1.333 0.313 -11.415 1.00 92.12 90 LEU A C 1
ATOM 756 O O . LEU A 1 90 ? -2.434 0.339 -10.872 1.00 92.12 90 LEU A O 1
ATOM 760 N N . GLY A 1 91 ? -0.631 -0.815 -11.533 1.00 93.81 91 GLY A N 1
ATOM 761 C CA . GLY A 1 91 ? -1.159 -2.111 -11.105 1.00 93.81 91 GLY A CA 1
ATOM 762 C C . GLY A 1 91 ? -1.563 -2.130 -9.629 1.00 93.81 91 GLY A C 1
ATOM 763 O O . GLY A 1 91 ? -2.659 -2.564 -9.284 1.00 93.81 91 GLY A O 1
ATOM 764 N N . HIS A 1 92 ? -0.724 -1.597 -8.740 1.00 93.12 92 HIS A N 1
ATOM 765 C CA . HIS A 1 92 ? -1.019 -1.595 -7.305 1.00 93.12 92 HIS A CA 1
ATOM 766 C C . HIS A 1 92 ? -2.206 -0.695 -6.929 1.00 93.12 92 HIS A C 1
ATOM 768 O O . HIS A 1 92 ? -3.021 -1.068 -6.084 1.00 93.12 92 HIS A O 1
ATOM 774 N N . SER A 1 93 ? -2.326 0.484 -7.545 1.00 95.00 93 SER A N 1
ATOM 775 C CA . SER A 1 93 ? -3.458 1.390 -7.307 1.00 95.00 93 SER A CA 1
ATOM 776 C C . SER A 1 93 ? -4.770 0.833 -7.874 1.00 95.00 93 SER A C 1
ATOM 778 O O . SER A 1 93 ? -5.805 0.945 -7.214 1.00 95.00 93 SER A O 1
ATOM 780 N N . MET A 1 94 ? -4.722 0.149 -9.024 1.00 96.62 94 MET A N 1
ATOM 781 C CA . MET A 1 94 ? -5.850 -0.609 -9.580 1.00 96.62 94 MET A CA 1
ATOM 782 C C . MET A 1 94 ? -6.294 -1.734 -8.648 1.00 96.62 94 MET A C 1
ATOM 784 O O . MET A 1 94 ? -7.481 -1.826 -8.330 1.00 96.62 94 MET A O 1
ATOM 788 N N . LEU A 1 95 ? -5.350 -2.553 -8.168 1.00 96.81 95 LEU A N 1
ATOM 789 C CA . LEU A 1 95 ? -5.618 -3.630 -7.214 1.00 96.81 95 LEU A CA 1
ATOM 790 C C . LEU A 1 95 ? -6.277 -3.082 -5.944 1.00 96.81 95 LEU A C 1
ATOM 792 O O . LEU A 1 95 ? -7.286 -3.616 -5.486 1.00 96.81 95 LEU A O 1
ATOM 796 N N . LEU A 1 96 ? -5.728 -1.997 -5.391 1.00 96.81 96 LEU A N 1
ATOM 797 C CA . LEU A 1 96 ? -6.246 -1.350 -4.191 1.00 96.81 96 LEU A CA 1
ATOM 798 C C . LEU A 1 96 ? -7.682 -0.855 -4.389 1.00 96.81 96 LEU A C 1
ATOM 800 O O . LEU A 1 96 ? -8.556 -1.163 -3.574 1.00 96.81 96 LEU A O 1
ATOM 804 N N . PHE A 1 97 ? -7.932 -0.097 -5.459 1.00 97.94 97 PHE A N 1
ATOM 805 C CA . PHE A 1 97 ? -9.258 0.443 -5.734 1.00 97.94 97 PHE A CA 1
ATOM 806 C C . PHE A 1 97 ? -10.264 -0.682 -5.991 1.00 97.94 97 PHE A C 1
ATOM 808 O O . PHE A 1 97 ? -11.337 -0.695 -5.384 1.00 97.94 97 PHE A O 1
ATOM 815 N N . GLY A 1 98 ? -9.887 -1.674 -6.804 1.00 97.81 98 GLY A N 1
ATOM 816 C CA . GLY A 1 98 ? -10.692 -2.864 -7.065 1.00 97.81 98 GLY A CA 1
ATOM 817 C C . GLY A 1 98 ? -11.054 -3.611 -5.782 1.00 97.81 98 GLY A C 1
ATOM 818 O O . GLY A 1 98 ? -12.229 -3.878 -5.526 1.00 97.81 98 GLY A O 1
ATOM 819 N N . ALA A 1 99 ? -10.075 -3.843 -4.904 1.00 97.44 99 ALA A N 1
ATOM 820 C CA . ALA A 1 99 ? -10.300 -4.476 -3.611 1.00 97.44 99 ALA A CA 1
ATOM 821 C C . ALA A 1 99 ? -11.251 -3.665 -2.715 1.00 97.44 99 ALA A C 1
ATOM 823 O O . ALA A 1 99 ? -12.154 -4.241 -2.107 1.00 97.44 99 ALA A O 1
ATOM 824 N N . VAL A 1 100 ? -11.117 -2.333 -2.667 1.00 97.81 100 VAL A N 1
ATOM 825 C CA . VAL A 1 100 ? -12.043 -1.459 -1.924 1.00 97.81 100 VAL A CA 1
ATOM 826 C C . VAL A 1 100 ? -13.470 -1.576 -2.461 1.00 97.81 100 VAL A C 1
ATOM 828 O O . VAL A 1 100 ? -14.404 -1.691 -1.665 1.00 97.81 100 VAL A O 1
ATOM 831 N N . LEU A 1 101 ? -13.659 -1.602 -3.783 1.00 97.75 101 LEU A N 1
ATOM 832 C CA . LEU A 1 101 ? -14.983 -1.787 -4.382 1.00 97.75 101 LEU A CA 1
ATOM 833 C C . LEU A 1 101 ? -15.604 -3.142 -4.014 1.00 97.75 101 LEU A C 1
ATOM 835 O O . LEU A 1 101 ? -16.812 -3.193 -3.771 1.00 97.75 101 LEU A O 1
ATOM 839 N N . LEU A 1 102 ? -14.804 -4.208 -3.912 1.00 97.38 102 LEU A N 1
ATOM 840 C CA . LEU A 1 102 ? -15.267 -5.548 -3.536 1.00 97.38 102 LEU A CA 1
ATOM 841 C C . LEU A 1 102 ? -15.747 -5.634 -2.078 1.00 97.38 102 LEU A C 1
ATOM 843 O O . LEU A 1 102 ? -16.796 -6.225 -1.803 1.00 97.38 102 LEU A O 1
ATOM 847 N N . VAL A 1 103 ? -15.000 -5.041 -1.140 1.00 96.50 103 VAL A N 1
ATOM 848 C CA . VAL A 1 103 ? -15.267 -5.172 0.309 1.00 96.50 103 VAL A CA 1
ATOM 849 C C . VAL A 1 103 ? -16.278 -4.162 0.850 1.00 96.50 103 VAL A C 1
ATOM 851 O O . VAL A 1 103 ? -16.884 -4.371 1.908 1.00 96.50 103 VAL A O 1
ATOM 854 N N . ASP A 1 104 ? -16.457 -3.045 0.154 1.00 93.12 104 ASP A N 1
ATOM 855 C CA . ASP A 1 104 ? -17.316 -1.959 0.592 1.00 93.12 104 ASP A CA 1
ATOM 856 C C . ASP A 1 104 ? -18.809 -2.307 0.462 1.00 93.12 104 ASP A C 1
ATOM 858 O O . ASP A 1 104 ? -19.309 -2.699 -0.592 1.00 93.12 104 ASP A O 1
ATOM 862 N N . LYS A 1 105 ? -19.564 -2.115 1.553 1.00 90.31 105 LYS A N 1
ATOM 863 C CA . LYS A 1 105 ? -20.990 -2.472 1.619 1.00 90.31 105 LYS A CA 1
ATOM 864 C C . LYS A 1 105 ? -21.874 -1.654 0.677 1.00 90.31 105 LYS A C 1
ATOM 866 O O . LYS A 1 105 ? -22.903 -2.174 0.267 1.00 90.31 105 LYS A O 1
ATOM 871 N N . LYS A 1 106 ? -21.521 -0.402 0.342 1.00 89.81 106 LYS A N 1
ATOM 872 C CA . LYS A 1 106 ? -22.348 0.395 -0.594 1.00 89.81 106 LYS A CA 1
ATOM 873 C C . LYS A 1 106 ? -22.116 0.013 -2.062 1.00 89.81 106 LYS A C 1
ATOM 875 O O . LYS A 1 106 ? -22.668 0.661 -2.946 1.00 89.81 106 LYS A O 1
ATOM 880 N N . SER A 1 107 ? -21.230 -0.935 -2.363 1.00 92.88 107 SER A N 1
ATOM 881 C CA . SER A 1 107 ? -21.001 -1.364 -3.742 1.00 92.88 107 SER A CA 1
ATOM 882 C C . SER 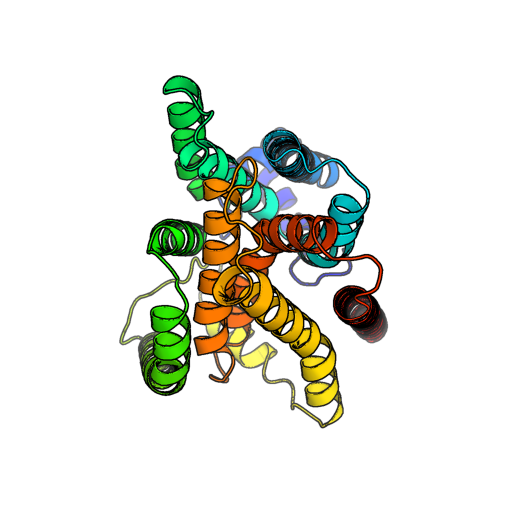A 1 107 ? -22.129 -2.294 -4.180 1.00 92.88 107 SER A C 1
ATOM 884 O O . SER A 1 107 ? -22.322 -3.361 -3.593 1.00 92.88 107 SER A O 1
ATOM 886 N N . ASN A 1 108 ? -22.868 -1.885 -5.215 1.00 95.44 108 ASN A N 1
ATOM 887 C CA . ASN A 1 108 ? -23.821 -2.758 -5.899 1.00 95.44 108 ASN A CA 1
ATOM 888 C C . ASN A 1 108 ? -23.076 -3.836 -6.714 1.00 95.44 108 ASN A C 1
ATOM 890 O O . ASN A 1 108 ? -21.848 -3.805 -6.829 1.00 95.44 108 ASN A O 1
ATOM 894 N N . VAL A 1 109 ? -23.813 -4.798 -7.274 1.00 96.81 109 VAL A N 1
ATOM 895 C CA . VAL A 1 109 ? -23.228 -5.924 -8.025 1.00 96.81 109 VAL A CA 1
ATOM 896 C C . VAL A 1 109 ? -22.362 -5.435 -9.188 1.00 96.81 109 VAL A C 1
ATOM 898 O O . VAL A 1 109 ? -21.211 -5.846 -9.285 1.00 96.81 109 VAL A O 1
ATOM 901 N N . ALA A 1 110 ? -22.850 -4.492 -9.998 1.00 97.06 110 ALA A N 1
ATOM 902 C CA . ALA A 1 110 ? -22.087 -3.923 -11.112 1.00 97.06 110 ALA A CA 1
ATOM 903 C C . ALA A 1 110 ? -20.762 -3.283 -10.654 1.00 97.06 110 ALA A C 1
ATOM 905 O O . ALA A 1 110 ? -19.705 -3.549 -11.219 1.00 97.06 110 ALA A O 1
ATOM 906 N N . THR A 1 111 ? -20.788 -2.511 -9.564 1.00 97.12 111 THR A N 1
ATOM 907 C CA . THR A 1 111 ? -19.584 -1.909 -8.966 1.00 97.12 111 THR A CA 1
ATOM 908 C C . THR A 1 111 ? -18.594 -2.978 -8.502 1.00 97.12 111 THR A C 1
ATOM 910 O O . THR A 1 111 ? -17.387 -2.804 -8.646 1.00 97.12 111 THR A O 1
ATOM 913 N N . LYS A 1 112 ? -19.082 -4.097 -7.955 1.00 97.19 112 LYS A N 1
ATOM 914 C CA . LYS A 1 112 ? -18.226 -5.221 -7.552 1.00 97.19 112 LYS A CA 1
ATOM 915 C C . LYS A 1 112 ? -17.641 -5.963 -8.749 1.00 97.19 112 LYS A C 1
ATOM 917 O O . LYS A 1 112 ? -16.488 -6.359 -8.671 1.00 97.19 112 LYS A O 1
ATOM 922 N N . VAL A 1 113 ? -18.386 -6.108 -9.845 1.00 97.94 113 VAL A N 1
ATOM 923 C CA . VAL A 1 113 ? -17.871 -6.676 -11.103 1.00 97.94 113 VAL A CA 1
ATOM 924 C C . VAL A 1 113 ? -16.747 -5.803 -11.658 1.00 97.94 113 VAL A C 1
ATOM 926 O O . VAL A 1 113 ? -15.687 -6.325 -11.981 1.00 97.94 113 VAL A O 1
ATOM 929 N N . ILE A 1 114 ? -16.922 -4.477 -11.667 1.00 97.75 114 ILE A N 1
ATOM 930 C CA . ILE A 1 114 ? -15.847 -3.536 -12.022 1.00 97.75 114 ILE A CA 1
ATOM 931 C C . ILE A 1 114 ? -14.656 -3.701 -11.070 1.00 97.75 114 ILE A C 1
ATOM 933 O O . ILE A 1 114 ? -13.514 -3.771 -11.513 1.00 97.75 114 ILE A O 1
ATOM 937 N N . GLY A 1 115 ? -14.914 -3.811 -9.763 1.00 97.81 115 GLY A N 1
ATOM 938 C CA . GLY A 1 115 ? -13.875 -4.047 -8.763 1.00 97.81 115 GLY A CA 1
ATOM 939 C C . GLY A 1 115 ? -13.082 -5.333 -9.008 1.00 97.81 115 GLY A C 1
ATOM 940 O O . GLY A 1 115 ? -11.857 -5.311 -8.935 1.00 97.81 115 GLY A O 1
ATOM 941 N N . LEU A 1 116 ? -13.765 -6.426 -9.356 1.00 97.75 116 LEU A N 1
ATOM 942 C CA . LEU A 1 116 ? -13.148 -7.704 -9.703 1.00 97.75 116 LEU A CA 1
ATOM 943 C C . LEU A 1 116 ? -12.338 -7.601 -10.998 1.00 97.75 116 LEU A C 1
ATOM 945 O O . LEU A 1 116 ? -11.210 -8.078 -11.045 1.00 97.75 116 LEU A O 1
ATOM 949 N N . ALA A 1 117 ? -12.875 -6.933 -12.020 1.00 97.94 117 ALA A N 1
ATOM 950 C CA . ALA A 1 117 ? -12.168 -6.713 -13.275 1.00 97.94 117 ALA A CA 1
ATOM 951 C C . ALA A 1 117 ? -10.866 -5.931 -13.044 1.00 97.94 117 ALA A C 1
ATOM 953 O O . ALA A 1 117 ? -9.809 -6.368 -13.486 1.00 97.94 117 ALA A O 1
ATOM 954 N N . LEU A 1 118 ? -10.908 -4.832 -12.281 1.00 97.81 118 LEU A N 1
ATOM 955 C CA . LEU A 1 118 ? -9.711 -4.064 -11.912 1.00 97.81 118 LEU A CA 1
ATOM 956 C C . LEU A 1 118 ? -8.709 -4.901 -11.107 1.00 97.81 118 LEU A C 1
ATOM 958 O O . LEU A 1 118 ? -7.505 -4.821 -11.348 1.00 97.81 118 LEU A O 1
ATOM 962 N N . PHE A 1 119 ? -9.206 -5.722 -10.178 1.00 96.44 119 PHE A N 1
ATOM 963 C CA . PHE A 1 119 ? -8.389 -6.636 -9.386 1.00 96.44 119 PHE A CA 1
ATOM 964 C C . PHE A 1 119 ? -7.643 -7.636 -10.281 1.00 96.44 119 PHE A C 1
ATOM 966 O O . PHE A 1 119 ? -6.429 -7.772 -10.155 1.00 96.44 119 PHE A O 1
ATOM 973 N N . CYS A 1 120 ? -8.327 -8.280 -11.229 1.00 95.81 120 CYS A N 1
ATOM 974 C CA . CYS A 1 120 ? -7.713 -9.221 -12.167 1.00 95.81 120 CYS A CA 1
ATOM 975 C C . CYS A 1 120 ? -6.766 -8.529 -13.156 1.00 95.81 120 CYS A C 1
ATOM 977 O O . CYS A 1 120 ? -5.642 -8.983 -13.349 1.00 95.81 120 CYS A O 1
ATOM 979 N N . VAL A 1 121 ? -7.183 -7.407 -13.749 1.00 96.00 121 VAL A N 1
ATOM 980 C CA . VAL A 1 121 ? -6.387 -6.670 -14.744 1.00 96.00 121 VAL A CA 1
ATOM 981 C C . VAL A 1 121 ? -5.087 -6.129 -14.146 1.00 96.00 121 VAL A C 1
ATOM 983 O O . VAL A 1 121 ? -4.084 -6.048 -14.853 1.00 96.00 121 VAL A O 1
ATOM 986 N N . SER A 1 122 ? -5.054 -5.827 -12.841 1.00 95.44 122 SER A N 1
ATOM 987 C CA . SER A 1 122 ? -3.826 -5.397 -12.159 1.00 95.44 122 SER A CA 1
ATOM 988 C C . SER A 1 122 ? -2.637 -6.344 -12.375 1.00 95.44 122 SER A C 1
ATOM 990 O O . SER A 1 122 ? -1.495 -5.879 -12.406 1.00 95.44 122 SER A O 1
ATOM 992 N N . TYR A 1 123 ? -2.898 -7.644 -12.582 1.00 92.88 123 TYR A N 1
ATOM 993 C CA . TYR A 1 123 ? -1.890 -8.677 -12.828 1.00 92.88 123 TYR A CA 1
ATOM 994 C C . TYR A 1 123 ? -0.961 -8.338 -14.001 1.00 92.88 123 TYR A C 1
ATOM 996 O O . TYR A 1 123 ? 0.245 -8.554 -13.915 1.00 92.88 123 TYR A O 1
ATOM 1004 N N . PHE A 1 124 ? -1.496 -7.733 -15.062 1.00 92.38 124 PHE A N 1
ATOM 1005 C CA . PHE A 1 124 ? -0.734 -7.423 -16.275 1.00 92.38 124 PHE A CA 1
ATOM 1006 C C . PHE A 1 124 ? 0.219 -6.232 -16.124 1.00 92.38 124 PHE A C 1
ATOM 1008 O O . PHE A 1 124 ? 1.070 -6.019 -16.981 1.00 92.38 124 PHE A O 1
ATOM 1015 N N . PHE A 1 125 ? 0.100 -5.459 -15.041 1.00 90.31 125 PHE A N 1
ATOM 1016 C CA . PHE A 1 125 ? 0.887 -4.246 -14.818 1.00 90.31 125 PHE A CA 1
ATOM 1017 C C . PHE A 1 125 ? 2.106 -4.462 -13.910 1.00 90.31 125 PHE A C 1
ATOM 1019 O O . PHE A 1 125 ? 2.859 -3.516 -13.675 1.00 90.31 125 PHE A O 1
ATOM 1026 N N . HIS A 1 126 ? 2.327 -5.662 -13.366 1.00 86.00 126 HIS A N 1
ATOM 1027 C CA . HIS A 1 126 ? 3.560 -5.954 -12.628 1.00 86.00 126 HIS A CA 1
ATOM 1028 C C . HIS A 1 126 ? 3.841 -7.462 -12.544 1.00 86.00 126 HIS A C 1
ATOM 1030 O O . HIS A 1 126 ? 2.981 -8.222 -12.104 1.00 86.00 126 HIS A O 1
ATOM 1036 N N . LYS A 1 127 ? 5.063 -7.911 -12.843 1.00 76.44 127 LYS A N 1
ATOM 1037 C CA . LYS A 1 127 ? 5.446 -9.333 -12.838 1.00 76.44 127 LYS A CA 1
ATOM 1038 C C . LYS A 1 127 ? 5.227 -10.003 -11.488 1.00 76.44 127 LYS A C 1
ATOM 1040 O O . LYS A 1 127 ? 4.741 -11.123 -11.426 1.00 76.44 127 LYS A O 1
ATOM 1045 N N . SER A 1 128 ? 5.521 -9.302 -10.393 1.00 77.06 128 SER A N 1
ATOM 1046 C CA . SER A 1 128 ? 5.271 -9.811 -9.038 1.00 77.06 128 SER A CA 1
ATOM 1047 C C . SER A 1 128 ? 3.866 -9.484 -8.504 1.00 77.06 128 SER A C 1
ATOM 1049 O O . SER A 1 128 ? 3.650 -9.519 -7.291 1.00 77.06 128 SER A O 1
ATOM 1051 N N . MET A 1 129 ? 2.906 -9.109 -9.365 1.00 87.88 129 MET A N 1
ATOM 1052 C CA . MET A 1 129 ? 1.553 -8.750 -8.920 1.00 87.88 129 MET A CA 1
ATOM 1053 C C . MET A 1 129 ? 0.812 -9.927 -8.286 1.00 87.88 129 MET A C 1
ATOM 1055 O O . MET A 1 129 ? 0.009 -9.715 -7.382 1.00 87.88 129 MET A O 1
ATOM 1059 N N . TYR A 1 130 ? 1.118 -11.164 -8.680 1.00 87.38 130 TYR A N 1
ATOM 1060 C CA . TYR A 1 130 ? 0.530 -12.355 -8.061 1.00 87.38 130 TYR A CA 1
ATOM 1061 C C . TYR A 1 130 ? 0.764 -12.406 -6.541 1.00 87.38 130 TYR A C 1
ATOM 1063 O O . TYR A 1 130 ? -0.136 -12.803 -5.804 1.00 87.38 130 TYR A O 1
ATOM 1071 N N . VAL A 1 131 ? 1.915 -11.924 -6.052 1.00 88.00 131 VAL A N 1
ATOM 1072 C CA . VAL A 1 131 ? 2.191 -11.830 -4.610 1.00 88.00 131 VAL A CA 1
ATOM 1073 C C . VAL A 1 131 ? 1.269 -10.805 -3.946 1.00 88.00 131 VAL A C 1
ATOM 1075 O O . VAL A 1 131 ? 0.677 -11.087 -2.907 1.00 88.00 131 VAL A O 1
ATOM 1078 N N . ASN A 1 132 ? 1.073 -9.637 -4.567 1.00 89.56 132 ASN A N 1
ATOM 1079 C CA . ASN A 1 132 ? 0.128 -8.637 -4.056 1.00 89.56 132 ASN A CA 1
ATOM 1080 C C . ASN A 1 132 ? -1.303 -9.165 -4.019 1.00 89.56 132 ASN A C 1
ATOM 1082 O O . ASN A 1 132 ? -2.037 -8.899 -3.069 1.00 89.56 132 ASN A O 1
ATOM 1086 N N . ILE A 1 133 ? -1.703 -9.891 -5.063 1.00 94.06 133 ILE A N 1
ATOM 1087 C CA . ILE A 1 133 ? -3.012 -10.530 -5.145 1.00 94.06 133 ILE A CA 1
ATOM 1088 C C . ILE A 1 133 ? -3.155 -11.539 -4.004 1.00 94.06 133 ILE A C 1
ATOM 1090 O O . ILE A 1 133 ? -4.159 -11.504 -3.297 1.00 94.06 133 ILE A O 1
ATOM 1094 N N . ALA A 1 134 ? -2.137 -12.364 -3.743 1.00 93.88 134 ALA A N 1
ATOM 1095 C CA . ALA A 1 134 ? -2.136 -13.278 -2.605 1.00 93.88 134 ALA A CA 1
ATOM 1096 C C . ALA A 1 134 ? -2.277 -12.527 -1.269 1.00 93.88 134 ALA A C 1
ATOM 1098 O O . ALA A 1 134 ? -3.104 -12.903 -0.442 1.00 93.88 134 ALA A O 1
ATOM 1099 N N . PHE A 1 135 ? -1.557 -11.418 -1.067 1.00 94.44 135 PHE A N 1
ATOM 1100 C CA . PHE A 1 135 ? -1.687 -10.599 0.146 1.00 94.44 135 PHE A CA 1
ATOM 1101 C C . PHE A 1 135 ? -3.083 -9.984 0.286 1.00 94.44 135 PHE A C 1
ATOM 1103 O O . PHE A 1 135 ? -3.647 -9.968 1.381 1.00 94.44 135 PHE A O 1
ATOM 1110 N N . ALA A 1 136 ? -3.666 -9.516 -0.818 1.00 95.19 136 ALA A N 1
ATOM 1111 C CA . ALA A 1 136 ? -5.032 -9.011 -0.868 1.00 95.19 136 ALA A CA 1
ATOM 1112 C C . ALA A 1 136 ? -6.054 -10.097 -0.498 1.00 95.19 136 ALA A C 1
ATOM 1114 O O . ALA A 1 136 ? -6.952 -9.847 0.305 1.00 95.19 136 ALA A O 1
ATOM 1115 N N . LEU A 1 137 ? -5.878 -11.324 -0.993 1.00 95.31 137 LEU A N 1
ATOM 1116 C CA . LEU A 1 137 ? -6.713 -12.468 -0.624 1.00 95.31 137 LEU A CA 1
ATOM 1117 C C . LEU A 1 137 ? -6.548 -12.841 0.859 1.00 95.31 137 LEU A C 1
ATOM 1119 O O . LEU A 1 137 ? -7.540 -13.009 1.568 1.00 95.31 137 LEU A O 1
ATOM 1123 N N . LEU A 1 138 ? -5.314 -12.878 1.369 1.00 95.25 138 LEU A N 1
ATOM 1124 C CA . LEU A 1 138 ? -5.033 -13.129 2.787 1.00 95.25 138 LEU A CA 1
ATOM 1125 C C . LEU A 1 138 ? -5.641 -12.056 3.703 1.00 95.25 138 LEU A C 1
ATOM 1127 O O . LEU A 1 138 ? -6.083 -12.366 4.808 1.00 95.25 138 LEU A O 1
ATOM 1131 N N . ALA A 1 139 ? -5.739 -10.805 3.247 1.00 95.94 139 ALA A N 1
ATOM 1132 C CA . ALA A 1 139 ? -6.339 -9.713 4.012 1.00 95.94 139 ALA A CA 1
ATOM 1133 C C . ALA A 1 139 ? -7.852 -9.879 4.265 1.00 95.94 139 ALA A C 1
ATOM 1135 O O . ALA A 1 139 ? -8.409 -9.205 5.143 1.00 95.94 139 ALA A O 1
ATOM 1136 N N . PHE A 1 140 ? -8.535 -10.788 3.556 1.00 93.19 140 PHE A N 1
ATOM 1137 C CA . PHE A 1 140 ? -9.911 -11.166 3.891 1.00 93.19 140 PHE A CA 1
ATOM 1138 C C . PHE A 1 140 ? -9.994 -11.950 5.206 1.00 93.19 140 PHE A C 1
ATOM 1140 O O . PHE A 1 140 ? -11.015 -11.856 5.898 1.00 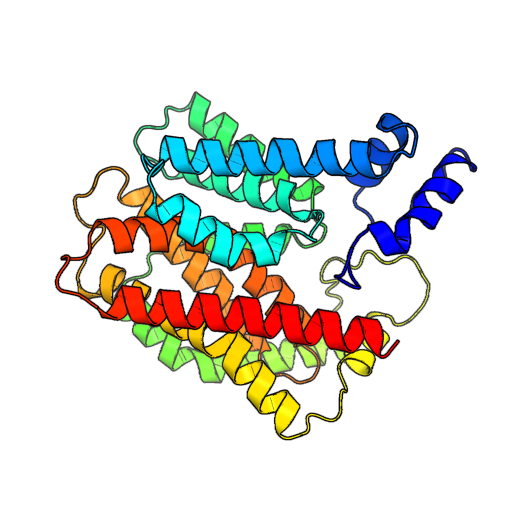93.19 140 PHE A O 1
ATOM 1147 N N . TYR A 1 141 ? -8.924 -12.650 5.601 1.00 92.94 141 TYR A N 1
ATOM 1148 C CA . TYR A 1 141 ? -8.888 -13.393 6.855 1.00 92.94 141 TYR A CA 1
ATOM 1149 C C . TYR A 1 141 ? -9.031 -12.442 8.060 1.00 92.94 141 TYR A C 1
ATOM 1151 O O . TYR A 1 141 ? -8.393 -11.382 8.116 1.00 92.94 141 TYR A O 1
ATOM 1159 N N . PRO A 1 142 ? -9.899 -12.754 9.038 1.00 89.25 142 PRO A N 1
ATOM 1160 C CA . PRO A 1 142 ? -10.162 -11.859 10.152 1.00 89.25 142 PRO A CA 1
ATOM 1161 C C . PRO A 1 142 ? -8.957 -11.738 11.092 1.00 89.25 142 PRO A C 1
ATOM 1163 O O . PRO A 1 142 ? -8.698 -12.607 11.918 1.00 89.25 142 PRO A O 1
ATOM 1166 N N . LEU A 1 143 ? -8.274 -10.592 11.032 1.00 91.94 143 LEU A N 1
ATOM 1167 C CA . LEU A 1 143 ? -7.273 -10.214 12.028 1.00 91.94 143 LEU A CA 1
ATOM 1168 C C . LEU A 1 143 ? -7.944 -9.542 13.239 1.00 91.94 143 LEU A C 1
ATOM 1170 O O . LEU A 1 143 ? -8.450 -8.422 13.141 1.00 91.94 143 LEU A O 1
ATOM 1174 N N . GLY A 1 144 ? -7.951 -10.232 14.377 1.00 92.25 144 GLY A N 1
ATOM 1175 C CA . GLY A 1 144 ? -8.335 -9.718 15.692 1.00 92.25 144 GLY A CA 1
ATOM 1176 C C . GLY A 1 144 ? -7.159 -9.674 16.675 1.00 92.25 144 GLY A C 1
ATOM 1177 O O . GLY A 1 144 ? -6.021 -9.975 16.326 1.00 92.25 144 GLY A O 1
ATOM 1178 N N . LYS A 1 145 ? -7.437 -9.337 17.944 1.00 94.19 145 LYS A N 1
ATOM 1179 C CA . LYS A 1 145 ? -6.410 -9.267 19.005 1.00 94.19 145 LYS A CA 1
ATOM 1180 C C . LYS A 1 145 ? -5.664 -10.595 19.179 1.00 94.19 145 LYS A C 1
ATOM 1182 O O . LYS A 1 145 ? -4.443 -10.609 19.228 1.00 94.19 145 LYS A O 1
ATOM 1187 N N . LYS A 1 146 ? -6.408 -11.707 19.247 1.00 94.69 146 LYS A N 1
ATOM 1188 C CA . LYS A 1 146 ? -5.841 -13.050 19.445 1.00 94.69 146 LYS A CA 1
ATOM 1189 C C . LYS A 1 146 ? -4.947 -13.456 18.276 1.00 94.69 146 LYS A C 1
ATOM 1191 O O . LYS A 1 146 ? -3.797 -13.800 18.497 1.00 94.69 146 LYS A O 1
ATOM 1196 N N . SER A 1 147 ? -5.442 -13.345 17.043 1.00 94.06 147 SER A N 1
ATOM 1197 C CA . SER A 1 147 ? -4.661 -13.690 15.849 1.00 94.06 147 SER A CA 1
ATOM 1198 C C . SER A 1 147 ? -3.429 -12.798 15.677 1.00 94.06 147 SER A C 1
ATOM 1200 O O . SER A 1 147 ? -2.413 -13.294 15.224 1.00 94.06 147 SER A O 1
ATOM 1202 N N . PHE A 1 148 ? -3.500 -11.516 16.065 1.00 95.00 148 PHE A N 1
ATOM 1203 C CA . PHE A 1 148 ? -2.344 -10.612 16.063 1.00 95.00 148 PHE A CA 1
ATOM 1204 C C . PHE A 1 148 ? -1.271 -11.033 17.076 1.00 95.00 148 PHE A C 1
ATOM 1206 O O . PHE A 1 148 ? -0.089 -11.002 16.769 1.00 95.00 148 PHE A O 1
ATOM 1213 N N . VAL A 1 149 ? -1.658 -11.452 18.284 1.00 94.75 149 VAL A N 1
ATOM 1214 C CA . VAL A 1 149 ? -0.690 -11.976 19.263 1.00 94.75 149 VAL A CA 1
ATOM 1215 C C . VAL A 1 149 ? -0.101 -13.304 18.784 1.00 94.75 149 VAL A C 1
ATOM 1217 O O . VAL A 1 149 ? 1.110 -13.487 18.839 1.00 94.75 149 VAL A O 1
ATOM 1220 N N . VAL A 1 150 ? -0.936 -14.206 18.260 1.00 95.75 150 VAL A N 1
ATOM 1221 C CA . VAL A 1 150 ? -0.486 -15.496 17.713 1.00 95.75 150 VAL A CA 1
ATOM 1222 C C . VAL A 1 150 ? 0.495 -15.300 16.560 1.00 95.75 150 VAL A C 1
ATOM 1224 O O . VAL A 1 150 ? 1.514 -15.976 16.534 1.00 95.75 150 VAL A O 1
ATOM 1227 N N . SER A 1 151 ? 0.253 -14.360 15.643 1.00 94.62 151 SER A N 1
ATOM 1228 C CA . SER A 1 151 ? 1.197 -14.087 14.555 1.00 94.62 151 SER A CA 1
ATOM 1229 C C . SER A 1 151 ? 2.522 -13.513 15.062 1.00 94.62 151 SER A C 1
ATOM 1231 O O . SER A 1 151 ? 3.565 -13.846 14.511 1.00 94.62 151 SER A O 1
ATOM 1233 N N . LEU A 1 152 ? 2.535 -12.707 16.129 1.00 93.44 152 LEU A N 1
ATOM 1234 C CA . LEU A 1 152 ? 3.795 -12.265 16.745 1.00 93.44 152 LEU A CA 1
ATOM 1235 C C . LEU A 1 152 ? 4.570 -13.428 17.381 1.00 93.44 152 LEU A C 1
ATOM 1237 O O . LEU A 1 152 ? 5.785 -13.491 17.233 1.00 93.44 152 LEU A O 1
ATOM 1241 N N . ILE A 1 153 ? 3.880 -14.368 18.034 1.00 95.69 153 ILE A N 1
ATOM 1242 C CA . ILE A 1 153 ? 4.501 -15.580 18.601 1.00 95.69 153 ILE A CA 1
ATOM 1243 C C . ILE A 1 153 ? 5.003 -16.516 17.490 1.00 95.69 153 ILE A C 1
ATOM 1245 O O . ILE A 1 153 ? 6.067 -17.111 17.622 1.00 95.69 153 ILE A O 1
ATOM 1249 N N . ALA A 1 154 ? 4.260 -16.631 16.387 1.00 94.81 154 ALA A N 1
ATOM 1250 C CA . ALA A 1 154 ? 4.628 -17.455 15.238 1.00 94.81 154 ALA A CA 1
ATOM 1251 C C . ALA A 1 154 ? 5.784 -16.863 14.415 1.00 94.81 154 ALA A C 1
ATOM 1253 O O . ALA A 1 154 ? 6.454 -17.600 13.697 1.00 94.81 154 ALA A O 1
ATOM 1254 N N . PHE A 1 155 ? 6.024 -15.551 14.517 1.00 92.94 155 PHE A N 1
ATOM 1255 C CA . PHE A 1 155 ? 7.014 -14.827 13.720 1.00 92.94 155 PHE A CA 1
ATOM 1256 C C . PHE A 1 155 ? 8.409 -15.481 13.702 1.00 92.94 155 PHE A C 1
ATOM 1258 O O . PHE A 1 155 ? 8.873 -15.762 12.603 1.00 92.94 155 PHE A O 1
ATOM 1265 N N . PRO A 1 156 ? 9.069 -15.801 14.840 1.00 91.25 156 PRO A N 1
ATOM 1266 C CA . PRO A 1 156 ? 10.391 -16.438 14.814 1.00 91.25 156 PRO A CA 1
ATOM 1267 C C . PRO A 1 156 ? 10.413 -17.765 14.042 1.00 91.25 156 PRO A C 1
ATOM 1269 O O . PRO A 1 156 ? 11.348 -18.010 13.287 1.00 91.25 156 PRO A O 1
ATOM 1272 N N . PHE A 1 157 ? 9.369 -18.588 14.168 1.00 92.50 157 PHE A N 1
ATOM 1273 C CA . PHE A 1 157 ? 9.269 -19.864 13.454 1.00 92.50 157 PHE A CA 1
ATOM 1274 C C . PHE A 1 157 ? 9.055 -19.660 11.950 1.00 92.50 157 PHE A C 1
ATOM 1276 O O . PHE A 1 157 ? 9.656 -20.349 11.130 1.00 92.50 157 PHE A O 1
ATOM 1283 N N . LEU A 1 158 ? 8.218 -18.689 11.576 1.00 92.25 158 LEU A N 1
ATOM 1284 C CA . LEU A 1 158 ? 7.974 -18.354 10.174 1.00 92.25 158 LEU A CA 1
ATOM 1285 C C . LEU A 1 158 ? 9.191 -17.707 9.509 1.00 92.25 158 LEU A C 1
ATOM 1287 O O . LEU A 1 158 ? 9.387 -17.909 8.315 1.00 92.25 158 LEU A O 1
ATOM 1291 N N . THR A 1 159 ? 10.027 -16.986 10.260 1.00 88.94 159 THR A N 1
ATOM 1292 C CA . THR A 1 159 ? 11.313 -16.492 9.757 1.00 88.94 159 THR A CA 1
ATOM 1293 C C . THR A 1 159 ? 12.226 -17.657 9.387 1.00 88.94 159 THR A C 1
ATOM 1295 O O . THR A 1 159 ? 12.795 -17.637 8.305 1.00 88.94 159 THR A O 1
ATOM 1298 N N . THR A 1 160 ? 12.298 -18.717 10.203 1.00 87.94 160 THR A N 1
ATOM 1299 C CA . THR A 1 160 ? 13.054 -19.933 9.848 1.00 87.94 160 THR A CA 1
ATOM 1300 C C . THR A 1 160 ? 12.535 -20.573 8.559 1.00 87.94 160 THR A C 1
ATOM 1302 O O . THR A 1 160 ? 13.326 -20.948 7.699 1.00 87.94 160 THR A O 1
ATOM 1305 N N . VAL A 1 161 ? 11.211 -20.655 8.386 1.00 89.12 161 VAL A N 1
ATOM 1306 C CA . VAL A 1 161 ? 10.609 -21.160 7.139 1.00 89.12 161 VAL A CA 1
ATOM 1307 C C . VAL A 1 161 ? 10.967 -20.263 5.951 1.00 89.12 161 VAL A C 1
ATOM 1309 O O . VAL A 1 161 ? 11.304 -20.771 4.886 1.00 89.12 161 VAL A O 1
ATOM 1312 N N . ALA A 1 162 ? 10.932 -18.939 6.122 1.00 86.06 162 ALA A N 1
ATOM 1313 C CA . ALA A 1 162 ? 11.335 -17.998 5.082 1.00 86.06 162 ALA A CA 1
ATOM 1314 C C . ALA A 1 162 ? 12.812 -18.174 4.699 1.00 86.06 162 ALA A C 1
ATOM 1316 O O . ALA A 1 162 ? 13.114 -18.209 3.510 1.00 86.06 162 ALA A O 1
ATOM 1317 N N . THR A 1 163 ? 13.712 -18.365 5.670 1.00 83.19 163 THR A N 1
ATOM 1318 C CA . THR A 1 163 ? 15.124 -18.694 5.417 1.00 83.19 163 THR A CA 1
ATOM 1319 C C . THR A 1 163 ? 15.253 -19.969 4.587 1.00 83.19 163 THR A C 1
ATOM 1321 O O . THR A 1 163 ? 15.867 -19.932 3.528 1.00 83.19 163 THR A O 1
ATOM 1324 N N . MET A 1 164 ? 14.587 -21.058 4.988 1.00 84.56 164 MET A N 1
ATOM 1325 C CA . MET A 1 164 ? 14.618 -22.327 4.246 1.00 84.56 164 MET A CA 1
ATOM 1326 C C . MET A 1 164 ? 14.102 -22.187 2.808 1.00 84.56 164 MET A C 1
ATOM 1328 O O . MET A 1 164 ? 14.648 -22.799 1.894 1.00 84.56 164 MET A O 1
ATOM 1332 N N . LEU A 1 165 ? 13.057 -21.379 2.592 1.00 82.69 165 LEU A N 1
ATOM 1333 C CA . LEU A 1 165 ? 12.542 -21.098 1.251 1.00 82.69 165 LEU A CA 1
ATOM 1334 C C . LEU A 1 165 ? 13.575 -20.358 0.398 1.00 82.69 165 LEU A C 1
ATOM 1336 O O . LEU A 1 165 ? 13.784 -20.730 -0.752 1.00 82.69 165 LEU A O 1
ATOM 1340 N N . ILE A 1 166 ? 14.227 -19.332 0.948 1.00 78.50 166 ILE A N 1
ATOM 1341 C CA . ILE A 1 166 ? 15.263 -18.584 0.227 1.00 78.50 166 ILE A CA 1
ATOM 1342 C C . ILE A 1 166 ? 16.466 -19.474 -0.078 1.00 78.50 166 ILE A C 1
ATOM 1344 O O . ILE A 1 166 ? 16.914 -19.488 -1.220 1.00 78.50 166 ILE A O 1
ATOM 1348 N N . ASP A 1 167 ? 16.931 -20.269 0.881 1.00 77.94 167 ASP A N 1
ATOM 1349 C CA . ASP A 1 167 ? 18.041 -21.202 0.673 1.00 77.94 167 ASP A CA 1
ATOM 1350 C C . ASP A 1 167 ? 17.697 -22.253 -0.395 1.00 77.94 167 ASP A C 1
ATOM 1352 O O . ASP A 1 167 ? 18.525 -22.583 -1.246 1.00 77.94 167 ASP A O 1
ATOM 1356 N N . GLY A 1 168 ? 16.450 -22.735 -0.416 1.00 76.56 168 GLY A N 1
ATOM 1357 C CA . GLY A 1 168 ? 15.941 -23.631 -1.455 1.00 76.56 168 GLY A CA 1
ATOM 1358 C C . GLY A 1 168 ? 15.927 -22.999 -2.851 1.00 76.56 168 GLY A C 1
ATOM 1359 O O . GLY A 1 168 ? 16.267 -23.663 -3.826 1.00 76.56 168 GLY A O 1
ATOM 1360 N N . ILE A 1 169 ? 15.586 -21.712 -2.960 1.00 74.19 169 ILE A N 1
ATOM 1361 C CA . ILE A 1 169 ? 15.613 -20.976 -4.236 1.00 74.19 169 ILE A CA 1
ATOM 1362 C C . ILE A 1 169 ? 17.055 -20.735 -4.686 1.00 74.19 169 ILE A C 1
ATOM 1364 O O . ILE A 1 169 ? 17.395 -20.996 -5.835 1.00 74.19 169 ILE A O 1
ATOM 1368 N N . VAL A 1 170 ? 17.921 -20.283 -3.775 1.00 69.75 170 VAL A N 1
ATOM 1369 C CA . VAL A 1 170 ? 19.334 -19.993 -4.067 1.00 69.75 170 VAL A CA 1
ATOM 1370 C C . VAL A 1 170 ? 20.097 -21.261 -4.458 1.00 69.75 170 VAL A C 1
ATOM 1372 O O . VAL A 1 170 ? 20.946 -21.216 -5.342 1.00 69.75 170 VAL A O 1
ATOM 1375 N N . SER A 1 171 ? 19.781 -22.403 -3.844 1.00 72.12 171 SER A N 1
ATOM 1376 C CA . SER A 1 171 ? 20.376 -23.702 -4.194 1.00 72.12 171 SER A CA 1
ATOM 1377 C C . SER A 1 171 ? 19.810 -24.326 -5.475 1.00 72.12 171 SER A C 1
ATOM 1379 O O . SER A 1 171 ? 20.286 -25.380 -5.893 1.00 72.12 171 SER A O 1
ATOM 1381 N N . GLY A 1 172 ? 18.794 -23.714 -6.096 1.00 67.69 172 GLY A N 1
ATOM 1382 C CA . GLY A 1 172 ? 18.109 -24.260 -7.270 1.00 67.69 172 GLY A CA 1
ATOM 1383 C C . GLY A 1 172 ? 17.198 -25.457 -6.969 1.00 67.69 172 GLY A C 1
ATOM 1384 O O . GLY A 1 172 ? 16.659 -26.059 -7.894 1.00 67.69 172 GLY A O 1
ATOM 1385 N N . ALA A 1 173 ? 16.997 -25.805 -5.693 1.00 69.38 173 ALA A N 1
ATOM 1386 C CA . ALA A 1 173 ? 16.071 -26.856 -5.270 1.00 69.38 173 ALA A CA 1
ATOM 1387 C C . ALA A 1 173 ? 14.594 -26.443 -5.427 1.00 69.38 173 ALA A C 1
ATOM 1389 O O . ALA A 1 173 ? 13.718 -27.303 -5.530 1.00 69.38 173 ALA A O 1
ATOM 1390 N N . LEU A 1 174 ? 14.313 -25.135 -5.445 1.00 60.44 174 LEU A N 1
ATOM 1391 C CA . LEU A 1 174 ? 12.994 -24.554 -5.689 1.00 60.44 174 LEU A CA 1
ATOM 1392 C C . LEU A 1 174 ? 13.035 -23.633 -6.913 1.00 60.44 174 LEU A C 1
ATOM 1394 O O . LEU A 1 174 ? 13.648 -22.567 -6.872 1.00 60.44 174 LEU A O 1
ATOM 1398 N N . ASP A 1 175 ? 12.314 -24.003 -7.972 1.00 60.38 175 ASP A N 1
ATOM 1399 C CA . ASP A 1 175 ? 12.111 -23.146 -9.146 1.00 60.38 175 ASP A CA 1
ATOM 1400 C C . ASP A 1 175 ? 10.987 -22.131 -8.876 1.00 60.38 175 ASP A C 1
ATOM 1402 O O . ASP A 1 175 ? 9.819 -22.320 -9.223 1.00 60.38 175 ASP A O 1
ATOM 1406 N N . MET A 1 176 ? 11.332 -21.063 -8.156 1.00 59.50 176 MET A N 1
ATOM 1407 C CA . MET A 1 176 ? 10.434 -19.941 -7.893 1.00 59.50 176 MET A CA 1
ATOM 1408 C C . MET A 1 176 ? 11.022 -18.642 -8.439 1.00 59.50 176 MET A C 1
ATOM 1410 O O . MET A 1 176 ? 11.837 -17.984 -7.795 1.00 59.50 176 MET A O 1
ATOM 1414 N N . SER A 1 177 ? 10.526 -18.203 -9.597 1.00 54.84 177 SER A N 1
ATOM 1415 C CA . SER A 1 177 ? 10.804 -16.859 -10.105 1.00 54.84 177 SER A CA 1
ATOM 1416 C C . SER A 1 177 ? 9.921 -15.830 -9.398 1.00 54.84 177 SER A C 1
ATOM 1418 O O . SER A 1 177 ? 8.700 -15.819 -9.565 1.00 54.84 177 SER A O 1
ATOM 1420 N N . PHE A 1 178 ? 10.520 -14.893 -8.657 1.00 56.19 178 PHE A N 1
ATOM 1421 C CA . PHE A 1 178 ? 9.816 -13.733 -8.088 1.00 56.19 178 PHE A CA 1
ATOM 1422 C C . PHE A 1 178 ? 9.548 -12.621 -9.120 1.00 56.19 178 PHE A C 1
ATOM 1424 O O . PHE A 1 178 ? 9.669 -11.422 -8.833 1.00 56.19 178 PHE A O 1
ATOM 1431 N N . GLY A 1 179 ? 9.160 -13.032 -10.330 1.00 46.81 179 GLY A N 1
ATOM 1432 C CA . GLY A 1 179 ? 8.848 -12.157 -11.449 1.00 46.81 179 GLY A CA 1
ATOM 1433 C C . GLY A 1 179 ? 10.086 -11.488 -12.033 1.00 46.81 179 GLY A C 1
ATOM 1434 O O . GLY A 1 179 ? 10.092 -10.265 -12.181 1.00 46.81 179 GLY A O 1
ATOM 1435 N N . GLU A 1 180 ? 11.128 -12.263 -12.352 1.00 45.94 180 GLU A N 1
ATOM 1436 C CA . GLU A 1 180 ? 12.300 -11.719 -13.032 1.00 45.94 180 GLU A CA 1
ATOM 1437 C C . GLU A 1 180 ? 11.906 -11.148 -14.387 1.00 45.94 180 GLU A C 1
ATOM 1439 O O . GLU A 1 180 ? 11.372 -11.786 -15.300 1.00 45.94 180 GLU A O 1
ATOM 1444 N N . GLY A 1 181 ? 12.137 -9.854 -14.475 1.00 35.12 181 GLY A N 1
ATOM 1445 C CA . GLY A 1 181 ? 12.092 -9.117 -15.691 1.00 35.12 181 GLY A CA 1
ATOM 1446 C C . GLY A 1 181 ? 13.275 -8.192 -15.780 1.00 35.12 181 GLY A C 1
ATOM 1447 O O . GLY A 1 181 ? 13.118 -6.978 -15.750 1.00 35.12 181 GLY A O 1
ATOM 1448 N N . VAL A 1 182 ? 14.435 -8.798 -15.964 1.00 33.34 182 VAL A N 1
ATOM 1449 C CA . VAL A 1 182 ? 15.567 -8.160 -16.612 1.00 33.34 182 VAL A CA 1
ATOM 1450 C C . VAL A 1 182 ? 16.073 -9.196 -17.604 1.00 33.34 182 VAL A C 1
ATOM 1452 O O . VAL A 1 182 ? 16.424 -10.304 -17.216 1.00 33.34 182 VAL A O 1
ATOM 1455 N N . GLY A 1 183 ? 15.955 -8.910 -18.896 1.00 28.81 183 GLY A N 1
ATOM 1456 C CA . GLY A 1 183 ? 16.481 -9.782 -19.932 1.00 28.81 183 GL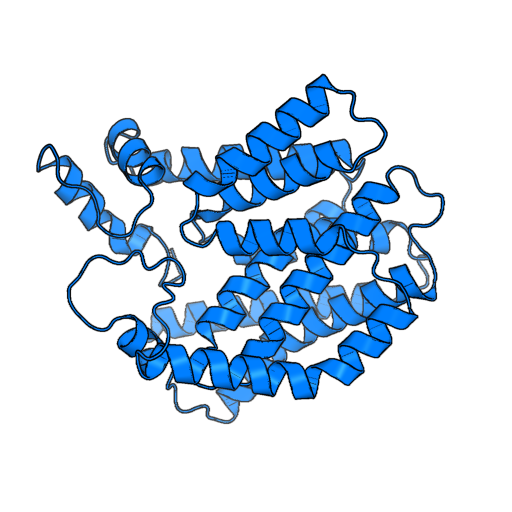Y A CA 1
ATOM 1457 C C . GLY A 1 183 ? 17.984 -9.945 -19.816 1.00 28.81 183 GLY A C 1
ATOM 1458 O O . GLY A 1 183 ? 18.701 -8.951 -19.758 1.00 28.81 183 GLY A O 1
ATOM 1459 N N . GLY A 1 184 ? 18.437 -11.193 -19.841 1.00 25.31 184 GLY A N 1
ATOM 1460 C CA . GLY A 1 184 ? 19.843 -11.539 -19.971 1.00 25.31 184 GLY A CA 1
ATOM 1461 C C . GLY A 1 184 ? 20.163 -12.845 -19.264 1.00 25.31 184 GLY A C 1
ATOM 1462 O O . GLY A 1 184 ? 19.876 -13.008 -18.086 1.00 25.31 184 GLY A O 1
ATOM 1463 N N . VAL A 1 185 ? 20.746 -13.772 -20.015 1.00 29.92 185 VAL A N 1
ATOM 1464 C CA . VAL A 1 185 ? 21.407 -14.987 -19.535 1.00 29.92 185 VAL A CA 1
ATOM 1465 C C . VAL A 1 185 ? 22.274 -14.667 -18.309 1.00 29.92 185 VAL A C 1
ATOM 1467 O O . VAL A 1 185 ? 23.170 -13.835 -18.403 1.00 29.92 185 VAL A O 1
ATOM 1470 N N . GLY A 1 186 ? 22.028 -15.356 -17.194 1.00 33.06 186 GLY A N 1
ATOM 1471 C CA . GLY A 1 186 ? 22.902 -15.336 -16.022 1.00 33.06 186 GLY A CA 1
ATOM 1472 C C . GLY A 1 186 ? 22.580 -14.258 -14.981 1.00 33.06 186 GLY A C 1
ATOM 1473 O O . GLY A 1 186 ? 22.840 -13.074 -15.156 1.00 33.06 186 GLY A O 1
ATOM 1474 N N . ASP A 1 187 ? 22.116 -14.724 -13.824 1.00 38.62 187 ASP A N 1
ATOM 1475 C CA . ASP A 1 187 ? 22.675 -14.307 -12.536 1.00 38.62 187 ASP A CA 1
ATOM 1476 C C . ASP A 1 187 ? 22.498 -12.845 -12.079 1.00 38.62 187 ASP A C 1
ATOM 1478 O O . ASP A 1 187 ? 23.325 -12.311 -11.340 1.00 38.62 187 ASP A O 1
ATOM 1482 N N . GLN A 1 188 ? 21.377 -12.185 -12.402 1.00 43.16 188 GLN A N 1
ATOM 1483 C CA . GLN A 1 188 ? 21.050 -10.922 -11.721 1.00 43.16 188 GLN A CA 1
ATOM 1484 C C . GLN A 1 188 ? 20.408 -11.094 -10.343 1.00 43.16 188 GLN A C 1
ATOM 1486 O O . GLN A 1 188 ? 20.559 -10.200 -9.518 1.00 43.16 188 GLN A O 1
ATOM 1491 N N . THR A 1 189 ? 19.795 -12.236 -10.012 1.00 43.97 189 THR A N 1
ATOM 1492 C CA . THR A 1 189 ? 19.504 -12.553 -8.601 1.00 43.97 189 THR A CA 1
ATOM 1493 C C . THR A 1 189 ? 20.805 -12.592 -7.784 1.00 43.97 189 THR A C 1
ATOM 1495 O O . THR A 1 189 ? 20.851 -12.014 -6.698 1.00 43.97 189 THR A O 1
ATOM 1498 N N . ALA A 1 190 ? 21.900 -13.132 -8.339 1.00 40.44 190 ALA A N 1
ATOM 1499 C CA . ALA A 1 190 ? 23.228 -13.033 -7.736 1.00 40.44 190 ALA A CA 1
ATOM 1500 C C . ALA A 1 190 ? 23.812 -11.611 -7.795 1.00 40.44 190 ALA A C 1
ATOM 1502 O O . ALA A 1 190 ? 24.448 -11.203 -6.830 1.00 40.44 190 ALA A O 1
ATOM 1503 N N . ALA A 1 191 ? 23.572 -10.813 -8.844 1.00 42.41 191 ALA A N 1
ATOM 1504 C CA . ALA A 1 191 ? 24.006 -9.407 -8.916 1.00 42.41 191 ALA A CA 1
ATOM 1505 C C . ALA A 1 191 ? 23.267 -8.479 -7.926 1.00 42.41 191 ALA A C 1
ATOM 1507 O O . ALA A 1 191 ? 23.880 -7.584 -7.356 1.00 42.41 191 ALA A O 1
ATOM 1508 N N . TYR A 1 192 ? 21.977 -8.702 -7.657 1.00 42.88 192 TYR A N 1
ATOM 1509 C CA . TYR A 1 192 ? 21.223 -8.001 -6.609 1.00 42.88 192 TYR A CA 1
ATOM 1510 C C . TYR A 1 192 ? 21.630 -8.491 -5.215 1.00 42.88 192 TYR A C 1
ATOM 1512 O O . TYR A 1 192 ? 21.848 -7.675 -4.321 1.00 42.88 192 TYR A O 1
ATOM 1520 N N . ALA A 1 193 ? 21.810 -9.805 -5.040 1.00 42.31 193 ALA A N 1
ATOM 1521 C CA . ALA A 1 193 ? 22.293 -10.385 -3.788 1.00 42.31 193 ALA A CA 1
ATOM 1522 C C . ALA A 1 193 ? 23.763 -10.035 -3.484 1.00 42.31 193 ALA A C 1
ATOM 1524 O O . ALA A 1 193 ? 24.148 -10.024 -2.319 1.00 42.31 193 ALA A O 1
ATOM 1525 N N . SER A 1 194 ? 24.590 -9.746 -4.498 1.00 40.94 194 SER A N 1
ATOM 1526 C CA . SER A 1 194 ? 25.995 -9.326 -4.350 1.00 40.94 194 SER A CA 1
ATOM 1527 C C . SER A 1 194 ? 26.177 -7.807 -4.345 1.00 40.94 194 SER A C 1
ATOM 1529 O O . SER A 1 194 ? 27.025 -7.318 -3.607 1.00 40.94 194 SER A O 1
ATOM 1531 N N . GLY A 1 195 ? 25.356 -7.047 -5.075 1.00 43.00 195 GLY A N 1
ATOM 1532 C CA . GLY A 1 195 ? 25.351 -5.580 -5.072 1.00 43.00 195 GLY A CA 1
ATOM 1533 C C . GLY A 1 195 ? 24.803 -4.971 -3.777 1.00 43.00 195 GLY A C 1
ATOM 1534 O O . GLY A 1 195 ? 25.174 -3.857 -3.416 1.00 43.00 195 GLY A O 1
ATOM 1535 N N . GLU A 1 196 ? 23.969 -5.711 -3.035 1.00 44.19 196 GLU A N 1
ATOM 1536 C CA . GLU A 1 196 ? 23.537 -5.347 -1.676 1.00 44.19 196 GLU A CA 1
ATOM 1537 C C . GLU A 1 196 ? 24.439 -5.921 -0.564 1.00 44.19 196 GLU A C 1
ATOM 1539 O O . GLU A 1 196 ? 24.182 -5.647 0.613 1.00 44.19 196 GLU A O 1
ATOM 1544 N N . LYS A 1 197 ? 25.556 -6.599 -0.897 1.00 42.66 197 LYS A N 1
ATOM 1545 C CA . LYS A 1 197 ? 26.670 -6.830 0.049 1.00 42.66 197 LYS A CA 1
ATOM 1546 C C . LYS A 1 197 ? 27.463 -5.537 0.252 1.00 42.66 197 LYS A C 1
ATOM 1548 O O . LYS A 1 197 ? 28.679 -5.491 0.105 1.00 42.66 197 LYS A O 1
ATOM 1553 N N . MET A 1 198 ? 26.770 -4.452 0.577 1.00 40.03 198 MET A N 1
ATOM 1554 C CA . MET A 1 198 ? 27.426 -3.290 1.152 1.00 40.03 198 MET A CA 1
ATOM 1555 C C . MET A 1 198 ? 27.955 -3.748 2.509 1.00 40.03 198 MET A C 1
ATOM 1557 O O . MET A 1 198 ? 27.161 -4.214 3.327 1.00 40.03 198 MET A O 1
ATOM 1561 N N . GLU A 1 199 ? 29.262 -3.637 2.752 1.00 44.12 199 GLU A N 1
ATOM 1562 C CA . GLU A 1 199 ? 29.811 -3.729 4.104 1.00 44.12 199 GLU A CA 1
ATOM 1563 C C . GLU A 1 199 ? 28.972 -2.814 5.003 1.00 44.12 199 GLU A C 1
ATOM 1565 O O . GLU A 1 199 ? 29.018 -1.584 4.889 1.00 44.12 199 GLU A O 1
ATOM 1570 N N . VAL A 1 200 ? 28.103 -3.402 5.832 1.00 53.91 200 VAL A N 1
ATOM 1571 C CA . VAL A 1 200 ? 27.177 -2.633 6.661 1.00 53.91 200 VAL A CA 1
ATOM 1572 C C . VAL A 1 200 ? 27.987 -2.071 7.820 1.00 53.91 200 VAL A C 1
ATOM 1574 O O . VAL A 1 200 ? 28.032 -2.624 8.915 1.00 53.91 200 VAL A O 1
ATOM 1577 N N . ASN A 1 201 ? 28.672 -0.961 7.563 1.00 67.75 201 ASN A N 1
ATOM 1578 C CA . ASN A 1 201 ? 29.300 -0.162 8.597 1.00 67.75 201 ASN A CA 1
ATOM 1579 C C . ASN A 1 201 ? 28.225 0.398 9.553 1.00 67.75 201 ASN A C 1
ATOM 1581 O O . ASN A 1 201 ? 27.019 0.363 9.281 1.00 67.75 201 ASN A O 1
ATOM 1585 N N . ILE A 1 202 ? 28.649 0.934 10.699 1.00 75.19 202 ILE A N 1
ATOM 1586 C CA . ILE A 1 202 ? 27.730 1.467 11.719 1.00 75.19 202 ILE A CA 1
ATOM 1587 C C . ILE A 1 202 ? 26.755 2.518 11.153 1.00 75.19 202 ILE A C 1
ATOM 1589 O O . ILE A 1 202 ? 25.589 2.566 11.545 1.00 75.19 202 ILE A O 1
ATOM 1593 N N . PHE A 1 203 ? 27.192 3.302 10.162 1.00 72.81 203 PHE A N 1
ATOM 1594 C CA . PHE A 1 203 ? 26.357 4.284 9.471 1.00 72.81 203 PHE A CA 1
ATOM 1595 C C . PHE A 1 203 ? 25.276 3.634 8.596 1.00 72.81 203 PHE A C 1
ATOM 1597 O O . PHE A 1 203 ? 24.154 4.138 8.542 1.00 72.81 203 PHE A O 1
ATOM 1604 N N . GLY A 1 204 ? 25.562 2.486 7.979 1.00 70.69 204 GLY A N 1
ATOM 1605 C CA . GLY A 1 204 ? 24.582 1.667 7.267 1.00 70.69 204 GLY A CA 1
ATOM 1606 C C . GLY A 1 204 ? 23.477 1.145 8.190 1.00 70.69 204 GLY A C 1
ATOM 1607 O O . GLY A 1 204 ? 22.292 1.248 7.857 1.00 70.69 204 GLY A O 1
ATOM 1608 N N . TYR A 1 205 ? 23.833 0.667 9.387 1.00 74.94 205 TYR A N 1
ATOM 1609 C CA . TYR A 1 205 ? 22.849 0.251 10.395 1.00 74.94 205 TYR A CA 1
ATOM 1610 C C . TYR A 1 205 ? 21.982 1.417 10.875 1.00 74.94 205 TYR A C 1
ATOM 1612 O O . TYR A 1 205 ? 20.756 1.293 10.905 1.00 74.94 205 TYR A O 1
ATOM 1620 N N . ILE A 1 206 ? 22.587 2.570 11.178 1.00 79.62 206 ILE A N 1
ATOM 1621 C CA . ILE A 1 206 ? 21.853 3.786 11.560 1.00 79.62 206 ILE A CA 1
ATOM 1622 C C . ILE A 1 206 ? 20.887 4.205 10.442 1.00 79.62 206 ILE A C 1
ATOM 1624 O O . ILE A 1 206 ? 19.717 4.489 10.705 1.00 79.62 206 ILE A O 1
ATOM 1628 N N . GLY A 1 207 ? 21.335 4.175 9.184 1.00 78.25 207 GLY A N 1
ATOM 1629 C CA . GLY A 1 207 ? 20.495 4.495 8.032 1.00 78.25 207 GLY A CA 1
ATOM 1630 C C . GLY A 1 207 ? 19.287 3.563 7.890 1.00 78.25 207 GLY A C 1
ATOM 1631 O O . GLY A 1 207 ? 18.168 4.033 7.654 1.00 78.25 207 GLY A O 1
ATOM 1632 N N . ARG A 1 208 ? 19.472 2.252 8.104 1.00 77.25 208 ARG A N 1
ATOM 1633 C CA . ARG A 1 208 ? 18.375 1.264 8.120 1.00 77.25 208 ARG A CA 1
ATOM 1634 C C . ARG A 1 208 ? 17.399 1.523 9.267 1.00 77.25 208 ARG A C 1
ATOM 1636 O O . ARG A 1 208 ? 16.189 1.531 9.047 1.00 77.25 208 ARG A O 1
ATOM 1643 N N . VAL A 1 209 ? 17.910 1.791 10.468 1.00 83.56 209 VAL A N 1
ATOM 1644 C CA . VAL A 1 209 ? 17.111 2.111 11.660 1.00 83.56 209 VAL A CA 1
ATOM 1645 C C . VAL A 1 209 ? 16.220 3.329 11.410 1.00 83.56 209 VAL A C 1
ATOM 1647 O O . VAL A 1 209 ? 15.003 3.236 11.576 1.00 83.56 209 VAL A O 1
ATOM 1650 N N . ILE A 1 210 ? 16.796 4.436 10.932 1.00 84.94 210 ILE A N 1
ATOM 1651 C CA . ILE A 1 210 ? 16.056 5.668 10.618 1.00 84.94 210 ILE A CA 1
ATOM 1652 C C . ILE A 1 210 ? 14.992 5.407 9.547 1.00 84.94 210 ILE A C 1
ATOM 1654 O O . ILE A 1 210 ? 13.865 5.885 9.660 1.00 84.94 210 ILE A O 1
ATOM 1658 N N . SER A 1 211 ? 15.324 4.614 8.529 1.00 77.69 211 SER A N 1
ATOM 1659 C CA . SER A 1 211 ? 14.421 4.345 7.408 1.00 77.69 211 SER A CA 1
ATOM 1660 C C . SER A 1 211 ? 13.271 3.400 7.769 1.00 77.69 211 SER A C 1
ATOM 1662 O O . SER A 1 211 ? 12.211 3.471 7.147 1.00 77.69 211 SER A O 1
ATOM 1664 N N . TYR A 1 212 ? 13.455 2.485 8.728 1.00 82.00 212 TYR A N 1
ATOM 1665 C CA . TYR A 1 212 ? 12.504 1.398 8.998 1.00 82.00 212 TYR A CA 1
ATOM 1666 C C . TYR A 1 212 ? 11.714 1.569 10.298 1.00 82.00 212 TYR A C 1
ATOM 1668 O O . TYR A 1 212 ? 10.513 1.288 10.304 1.00 82.00 212 TYR A O 1
ATOM 1676 N N . ILE A 1 213 ? 12.323 2.060 11.385 1.00 87.38 213 ILE A N 1
ATOM 1677 C CA . ILE A 1 213 ? 11.637 2.201 12.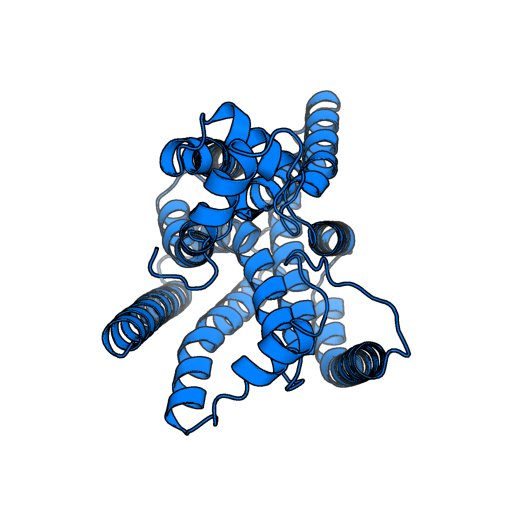683 1.00 87.38 213 ILE A CA 1
ATOM 1678 C C . ILE A 1 213 ? 10.335 3.007 12.572 1.00 87.38 213 ILE A C 1
ATOM 1680 O O . ILE A 1 213 ? 9.314 2.531 13.074 1.00 87.38 213 ILE A O 1
ATOM 1684 N N . PRO A 1 214 ? 10.287 4.170 11.893 1.00 89.44 214 PRO A N 1
ATOM 1685 C CA . PRO A 1 214 ? 9.054 4.952 11.806 1.00 89.44 214 PRO A CA 1
ATOM 1686 C C . PRO A 1 214 ? 7.897 4.178 11.159 1.00 89.44 214 PRO A C 1
ATOM 1688 O O . PRO A 1 214 ? 6.742 4.320 11.569 1.00 89.44 214 PRO A O 1
ATOM 1691 N N . GLN A 1 215 ? 8.198 3.303 10.195 1.00 87.81 215 GLN A N 1
ATOM 1692 C CA . GLN A 1 215 ? 7.218 2.456 9.505 1.00 87.81 215 GLN A CA 1
ATOM 1693 C C . GLN A 1 215 ? 6.649 1.391 10.451 1.00 87.81 215 GLN A C 1
ATOM 1695 O O . GLN A 1 215 ? 5.428 1.254 10.552 1.00 87.81 215 GLN A O 1
ATOM 1700 N N . TYR A 1 216 ? 7.507 0.709 11.215 1.00 89.75 216 TYR A N 1
ATOM 1701 C CA . TYR A 1 216 ? 7.074 -0.265 12.222 1.00 89.75 216 TYR A CA 1
ATOM 1702 C C . TYR A 1 216 ? 6.323 0.381 13.390 1.00 89.75 216 TYR A C 1
ATOM 1704 O O . TYR A 1 216 ? 5.298 -0.148 13.822 1.00 89.75 216 TYR A O 1
ATOM 1712 N N . LEU A 1 217 ? 6.755 1.560 13.850 1.00 92.75 217 LEU A N 1
ATOM 1713 C CA . LEU A 1 217 ? 6.028 2.345 14.852 1.00 92.75 217 LEU A CA 1
ATOM 1714 C C . LEU A 1 217 ? 4.642 2.752 14.350 1.00 92.75 217 LEU A C 1
ATOM 1716 O O . LEU A 1 217 ? 3.670 2.677 15.100 1.00 92.75 217 LEU A O 1
ATOM 1720 N N . THR A 1 218 ? 4.532 3.127 13.071 1.00 93.06 218 THR A N 1
ATOM 1721 C CA . THR A 1 218 ? 3.238 3.414 12.442 1.00 93.06 218 THR A CA 1
ATOM 1722 C C . THR A 1 218 ? 2.348 2.176 12.476 1.00 93.06 218 THR A C 1
ATOM 1724 O O . THR A 1 218 ? 1.211 2.263 12.934 1.00 93.06 218 THR A O 1
ATOM 1727 N N . LEU A 1 219 ? 2.850 1.007 12.066 1.00 93.31 219 LEU A N 1
ATOM 1728 C CA . LEU A 1 219 ? 2.062 -0.226 12.093 1.00 93.31 219 LEU A CA 1
ATOM 1729 C C . LEU A 1 219 ? 1.627 -0.605 13.514 1.00 93.31 219 LEU A C 1
ATOM 1731 O O . LEU A 1 219 ? 0.455 -0.916 13.727 1.00 93.31 219 LEU A O 1
ATOM 1735 N N . PHE A 1 220 ? 2.538 -0.544 14.486 1.00 94.06 220 PHE A N 1
ATOM 1736 C CA . PHE A 1 220 ? 2.242 -0.825 15.891 1.00 94.06 220 PHE A CA 1
ATOM 1737 C C . PHE A 1 220 ? 1.151 0.106 16.432 1.00 94.06 220 PHE A C 1
ATOM 1739 O O . PHE A 1 220 ? 0.178 -0.337 17.049 1.00 94.06 220 PHE A O 1
ATOM 1746 N N . TYR A 1 221 ? 1.271 1.400 16.139 1.00 95.25 221 TYR A N 1
ATOM 1747 C CA . TYR A 1 221 ? 0.284 2.401 16.512 1.00 95.25 221 TYR A CA 1
ATOM 1748 C C . TYR A 1 221 ? -1.092 2.113 15.904 1.00 95.25 221 TYR A C 1
ATOM 1750 O O . TYR A 1 221 ? -2.100 2.092 16.617 1.00 95.25 221 TYR A O 1
ATOM 1758 N N . LEU A 1 222 ? -1.144 1.831 14.599 1.00 95.88 222 LEU A N 1
ATOM 1759 C CA . LEU A 1 222 ? -2.384 1.484 13.908 1.00 95.88 222 LEU A CA 1
ATOM 1760 C C . LEU A 1 222 ? -2.995 0.196 14.470 1.00 95.88 222 LEU A C 1
ATOM 1762 O O . LEU A 1 222 ? -4.198 0.162 14.722 1.00 95.88 222 LEU A O 1
ATOM 1766 N N . ALA A 1 223 ? -2.188 -0.830 14.750 1.00 96.31 223 ALA A N 1
ATOM 1767 C CA . ALA A 1 223 ? -2.658 -2.073 15.355 1.00 96.31 223 ALA A CA 1
ATOM 1768 C C . ALA A 1 223 ? -3.278 -1.832 16.736 1.00 96.31 223 ALA A C 1
ATOM 1770 O O . ALA A 1 223 ? -4.368 -2.334 17.017 1.00 96.31 223 ALA A O 1
ATOM 1771 N N . ASN A 1 224 ? -2.658 -0.993 17.572 1.00 95.62 224 ASN A N 1
ATOM 1772 C CA . ASN A 1 224 ? -3.234 -0.596 18.854 1.00 95.62 224 ASN A CA 1
ATOM 1773 C C . ASN A 1 224 ? -4.610 0.076 18.681 1.00 95.62 224 ASN A C 1
ATOM 1775 O O . ASN A 1 224 ? -5.586 -0.313 19.330 1.00 95.62 224 ASN A O 1
ATOM 1779 N N . ARG A 1 225 ? -4.720 1.058 17.778 1.00 95.69 225 ARG A N 1
ATOM 1780 C CA . ARG A 1 225 ? -5.971 1.806 17.572 1.00 95.69 225 ARG A CA 1
ATOM 1781 C C . ARG A 1 225 ? -7.081 0.972 16.950 1.00 95.69 225 ARG A C 1
ATOM 1783 O O . ARG A 1 225 ? -8.222 1.016 17.412 1.00 95.69 225 ARG A O 1
ATOM 1790 N N . VAL A 1 226 ? -6.751 0.174 15.945 1.00 96.81 226 VAL A N 1
ATOM 1791 C CA . VAL A 1 226 ? -7.732 -0.629 15.215 1.00 96.81 226 VAL A CA 1
ATOM 1792 C C . VAL A 1 226 ? -8.153 -1.852 16.029 1.00 96.81 226 VAL A C 1
ATOM 1794 O O . VAL A 1 226 ? -9.348 -2.056 16.239 1.00 96.81 226 VAL A O 1
ATOM 1797 N N . LEU A 1 227 ? -7.204 -2.644 16.541 1.00 96.19 227 LEU A N 1
ATOM 1798 C CA . LEU A 1 227 ? -7.509 -3.921 17.195 1.00 96.19 227 LEU A CA 1
ATOM 1799 C C . LEU A 1 227 ? -7.894 -3.763 18.667 1.00 96.19 227 LEU A C 1
ATOM 1801 O O . LEU A 1 227 ? -8.801 -4.455 19.132 1.00 96.19 227 LEU A O 1
ATOM 1805 N N . TYR A 1 228 ? -7.227 -2.871 19.410 1.00 94.69 228 TYR A N 1
ATOM 1806 C CA . TYR A 1 228 ? -7.408 -2.748 20.862 1.00 94.69 228 TYR A CA 1
ATOM 1807 C C . TYR A 1 228 ? -8.404 -1.666 21.253 1.00 94.69 228 TYR A C 1
ATOM 1809 O O . TYR A 1 228 ? -9.258 -1.932 22.100 1.00 94.69 228 TYR A O 1
ATOM 1817 N N . LYS A 1 229 ? -8.325 -0.490 20.620 1.00 94.50 229 LYS A N 1
ATOM 1818 C CA . LYS A 1 229 ? -9.239 0.636 20.872 1.00 94.50 229 LYS A CA 1
ATOM 1819 C C . LYS A 1 229 ? -10.487 0.630 19.985 1.00 94.50 229 LYS A C 1
ATOM 1821 O O . LYS A 1 229 ? -11.432 1.345 20.286 1.00 94.50 229 LYS A O 1
ATOM 1826 N N . GLY A 1 230 ? -10.522 -0.191 18.934 1.00 94.31 230 GLY A N 1
ATOM 1827 C CA . GLY A 1 230 ? -11.714 -0.386 18.109 1.00 94.31 230 GLY A CA 1
ATOM 1828 C C . GLY A 1 230 ? -12.101 0.823 17.256 1.00 94.31 230 GLY A C 1
ATOM 1829 O O . GLY A 1 230 ? -13.284 1.006 17.005 1.00 94.31 230 GLY A O 1
ATOM 1830 N N . TYR A 1 231 ? -11.137 1.625 16.789 1.00 94.81 231 TYR A N 1
ATOM 1831 C CA . TYR A 1 231 ? -11.401 2.890 16.075 1.00 94.81 231 TYR A CA 1
ATOM 1832 C C . TYR A 1 231 ? -12.291 2.756 14.831 1.00 94.81 231 TYR A C 1
ATOM 1834 O O . TYR A 1 231 ? -12.964 3.707 14.451 1.00 94.81 231 TYR A O 1
ATOM 1842 N N . PHE A 1 232 ? -12.304 1.594 14.178 1.00 96.12 232 PHE A N 1
ATOM 1843 C CA . PHE A 1 232 ? -13.145 1.365 13.000 1.00 96.12 232 PHE A CA 1
ATOM 1844 C C . PHE A 1 232 ? -14.510 0.751 13.323 1.00 96.12 232 PHE A C 1
ATOM 1846 O O . PHE A 1 232 ? -15.311 0.570 12.415 1.00 96.12 232 PHE A O 1
ATOM 1853 N N . LYS A 1 233 ? -14.816 0.437 14.583 1.00 93.88 233 LYS A N 1
ATOM 1854 C CA . LYS A 1 233 ? -16.127 -0.123 14.926 1.00 93.88 233 LYS A CA 1
ATOM 1855 C C . LYS A 1 233 ? -17.207 0.945 14.784 1.00 93.88 233 LYS A C 1
ATOM 1857 O O . LYS A 1 233 ? -17.092 2.019 15.367 1.00 93.88 233 LYS A O 1
ATOM 1862 N N . GLY A 1 234 ? -18.255 0.646 14.021 1.00 91.31 234 GLY A N 1
ATOM 1863 C CA . GLY A 1 234 ? -19.419 1.521 13.866 1.00 91.31 234 GLY A CA 1
ATOM 1864 C C . GLY A 1 234 ? -19.200 2.736 12.961 1.00 91.31 234 GLY A C 1
ATOM 1865 O O . GLY A 1 234 ? -20.124 3.526 12.776 1.00 91.31 234 GLY A O 1
ATOM 1866 N N . ILE A 1 235 ? -18.017 2.900 12.355 1.00 94.06 235 ILE A N 1
ATOM 1867 C CA . ILE A 1 235 ? -17.788 3.998 11.409 1.00 94.06 235 ILE A CA 1
ATOM 1868 C C . ILE A 1 235 ? -18.385 3.676 10.035 1.00 94.06 235 ILE A C 1
ATOM 1870 O O . ILE A 1 235 ? -18.471 2.522 9.600 1.00 94.06 235 ILE A O 1
ATOM 1874 N N . LYS A 1 236 ? -18.712 4.724 9.271 1.00 92.06 236 LYS A N 1
ATOM 1875 C CA . LYS A 1 236 ? -18.971 4.576 7.834 1.00 92.06 236 LYS A CA 1
ATOM 1876 C C . LYS A 1 236 ? -17.763 3.912 7.165 1.00 92.06 236 LYS A C 1
ATOM 1878 O O . LYS A 1 236 ? -16.622 4.284 7.429 1.00 92.06 236 LYS A O 1
ATOM 1883 N N . ARG A 1 237 ? -18.033 2.956 6.270 1.00 94.12 237 ARG A N 1
ATOM 1884 C CA . ARG A 1 237 ? -17.012 2.172 5.544 1.00 94.12 237 ARG A CA 1
ATOM 1885 C C . ARG A 1 237 ? -16.127 1.286 6.434 1.00 94.12 237 ARG A C 1
ATOM 1887 O O . ARG A 1 237 ? -15.044 0.912 5.997 1.00 94.12 237 ARG A O 1
ATOM 1894 N N . GLU A 1 238 ? -16.593 0.890 7.624 1.00 95.00 238 GLU A N 1
ATOM 1895 C CA . GLU A 1 238 ? -15.870 -0.006 8.548 1.00 95.00 238 GLU A CA 1
ATOM 1896 C C . GLU A 1 238 ? -15.194 -1.191 7.835 1.00 95.00 238 GLU A C 1
ATOM 1898 O O . GLU A 1 238 ? -13.983 -1.349 7.941 1.00 95.00 238 GLU A O 1
ATOM 1903 N N . ARG A 1 239 ? -15.937 -1.967 7.026 1.00 95.44 239 ARG A N 1
ATOM 1904 C CA . ARG A 1 239 ? -15.382 -3.140 6.318 1.00 95.44 239 ARG A CA 1
ATOM 1905 C C . ARG A 1 239 ? -14.189 -2.799 5.424 1.00 95.44 239 ARG A C 1
ATOM 1907 O O . ARG A 1 239 ? -13.217 -3.546 5.421 1.00 95.44 239 ARG A O 1
ATOM 1914 N N . ALA A 1 240 ? -14.259 -1.686 4.696 1.00 97.12 240 ALA A N 1
ATOM 1915 C CA . ALA A 1 240 ? -13.183 -1.268 3.809 1.00 97.12 240 ALA A CA 1
ATOM 1916 C C . ALA A 1 240 ? -11.949 -0.840 4.609 1.00 97.12 240 ALA A C 1
ATOM 1918 O O . ALA A 1 240 ? -10.854 -1.314 4.334 1.00 97.12 240 ALA A O 1
ATOM 1919 N N . PHE A 1 241 ? -12.116 -0.033 5.659 1.00 97.62 241 PHE A N 1
ATOM 1920 C CA . PHE A 1 241 ? -10.994 0.376 6.509 1.00 97.62 241 PHE A CA 1
ATOM 1921 C C . PHE A 1 241 ? -10.351 -0.792 7.258 1.00 97.62 241 PHE A C 1
ATOM 1923 O O . PHE A 1 241 ? -9.126 -0.883 7.327 1.00 97.62 241 PHE A O 1
ATOM 1930 N N . THR A 1 242 ? -11.157 -1.718 7.779 1.00 97.12 242 THR A N 1
ATOM 1931 C CA . THR A 1 242 ? -10.655 -2.938 8.413 1.00 97.12 242 THR A CA 1
ATOM 1932 C C . THR A 1 242 ? -9.889 -3.808 7.419 1.00 97.12 242 THR A C 1
ATOM 1934 O O . THR A 1 242 ? -8.818 -4.300 7.765 1.00 97.12 242 THR A O 1
ATOM 1937 N N . TYR A 1 243 ? -10.390 -3.970 6.192 1.00 97.62 243 TYR A N 1
ATOM 1938 C CA . TYR A 1 243 ? -9.684 -4.694 5.135 1.00 97.62 243 TYR A CA 1
ATOM 1939 C C . TYR A 1 243 ? -8.353 -4.022 4.771 1.00 97.62 243 TYR A C 1
ATOM 1941 O O . TYR A 1 243 ? -7.325 -4.689 4.743 1.00 97.62 243 TYR A O 1
ATOM 1949 N N . LEU A 1 244 ? -8.336 -2.700 4.580 1.00 97.62 244 LEU A N 1
ATOM 1950 C CA . LEU A 1 244 ? -7.109 -1.960 4.274 1.00 97.62 244 LEU A CA 1
ATOM 1951 C C . LEU A 1 244 ? -6.067 -2.081 5.389 1.00 97.62 244 LEU A C 1
ATOM 1953 O O . LEU A 1 244 ? -4.890 -2.272 5.105 1.00 97.62 244 LEU A O 1
ATOM 1957 N N . PHE A 1 245 ? -6.484 -2.032 6.658 1.00 97.62 245 PHE A N 1
ATOM 1958 C CA . PHE A 1 245 ? -5.580 -2.285 7.782 1.00 97.62 245 PHE A CA 1
ATOM 1959 C C . PHE A 1 245 ? -5.004 -3.707 7.747 1.00 97.62 245 PHE A C 1
ATOM 1961 O O . PHE A 1 245 ? -3.803 -3.877 7.950 1.00 97.62 245 PHE A O 1
ATOM 1968 N N . ARG A 1 246 ? -5.832 -4.719 7.459 1.00 97.25 246 ARG A N 1
ATOM 1969 C CA . ARG A 1 246 ? -5.372 -6.109 7.323 1.00 97.25 246 ARG A CA 1
ATOM 1970 C C . ARG A 1 246 ? -4.389 -6.263 6.174 1.00 97.25 246 ARG A C 1
ATOM 1972 O O . ARG A 1 246 ? -3.367 -6.902 6.365 1.00 97.25 246 ARG A O 1
ATOM 1979 N N . LEU A 1 247 ? -4.658 -5.637 5.031 1.00 96.69 247 LEU A N 1
ATOM 1980 C CA . LEU A 1 247 ? -3.765 -5.661 3.878 1.00 96.69 247 LEU A CA 1
ATOM 1981 C C . LEU A 1 247 ? -2.411 -5.026 4.204 1.00 96.69 247 LEU A C 1
ATOM 1983 O O . LEU A 1 247 ? -1.376 -5.631 3.941 1.00 96.69 247 LEU A O 1
ATOM 1987 N N . THR A 1 248 ? -2.413 -3.860 4.855 1.00 95.75 248 THR A N 1
ATOM 1988 C CA . THR A 1 248 ? -1.190 -3.224 5.364 1.00 95.75 248 THR A CA 1
ATOM 1989 C C . THR A 1 248 ? -0.432 -4.149 6.318 1.00 95.75 248 THR A C 1
ATOM 1991 O O . THR A 1 248 ? 0.780 -4.296 6.190 1.00 95.75 248 THR A O 1
ATOM 1994 N N . TYR A 1 249 ? -1.131 -4.780 7.267 1.00 95.69 249 TYR A N 1
ATOM 1995 C CA . TYR A 1 249 ? -0.514 -5.686 8.233 1.00 95.69 249 TYR A CA 1
ATOM 1996 C C . TYR A 1 249 ? 0.092 -6.918 7.559 1.00 95.69 249 TYR A C 1
ATOM 1998 O O . TYR A 1 249 ? 1.252 -7.210 7.809 1.00 95.69 249 TYR A O 1
ATOM 2006 N N . VAL A 1 250 ? -0.658 -7.605 6.692 1.00 95.50 250 VAL A N 1
ATOM 2007 C CA . VAL A 1 250 ? -0.199 -8.796 5.960 1.00 95.50 250 VAL A CA 1
ATOM 2008 C C . VAL A 1 250 ? 1.036 -8.471 5.126 1.00 95.50 250 VAL A C 1
ATOM 2010 O O . VAL A 1 250 ? 2.034 -9.176 5.232 1.00 95.50 250 VAL A O 1
ATOM 2013 N N . ALA A 1 251 ? 0.998 -7.383 4.350 1.00 93.62 251 ALA A N 1
ATOM 2014 C CA . ALA A 1 251 ? 2.111 -6.996 3.491 1.00 93.62 251 ALA A CA 1
ATOM 2015 C C . ALA A 1 251 ? 3.385 -6.687 4.294 1.00 93.62 251 ALA A C 1
ATOM 2017 O O . ALA A 1 251 ? 4.453 -7.185 3.949 1.00 93.62 251 ALA A O 1
ATOM 2018 N N . ILE A 1 252 ? 3.284 -5.919 5.389 1.00 92.81 252 ILE A N 1
ATOM 2019 C CA . ILE A 1 252 ? 4.452 -5.626 6.237 1.00 92.81 252 ILE A CA 1
ATOM 2020 C C . ILE A 1 252 ? 4.915 -6.886 6.967 1.00 92.81 252 ILE A C 1
ATOM 2022 O O . ILE A 1 252 ? 6.103 -7.167 6.961 1.00 92.81 252 ILE A O 1
ATOM 2026 N N . TYR A 1 253 ? 4.002 -7.654 7.562 1.00 93.50 253 TYR A N 1
ATOM 2027 C CA . TYR A 1 253 ? 4.334 -8.855 8.326 1.00 93.50 253 TYR A CA 1
ATOM 2028 C C . TYR A 1 253 ? 5.084 -9.878 7.471 1.00 93.50 253 TYR A C 1
ATOM 2030 O O . TYR A 1 253 ? 6.151 -10.331 7.872 1.00 93.50 253 TYR A O 1
ATOM 2038 N N . ILE A 1 254 ? 4.563 -10.195 6.279 1.00 92.06 254 ILE A N 1
ATOM 2039 C CA . ILE A 1 254 ? 5.211 -11.142 5.366 1.00 92.06 254 ILE A CA 1
ATOM 2040 C C . ILE A 1 254 ? 6.537 -10.575 4.864 1.00 92.06 254 ILE A C 1
ATOM 2042 O O . ILE A 1 254 ? 7.522 -11.303 4.851 1.00 92.06 254 ILE A O 1
ATOM 2046 N N . ALA A 1 255 ? 6.602 -9.285 4.509 1.00 90.25 255 ALA A N 1
ATOM 2047 C CA . ALA A 1 255 ? 7.867 -8.659 4.134 1.00 90.25 255 ALA A CA 1
ATOM 2048 C C . ALA A 1 255 ? 8.919 -8.822 5.243 1.00 90.25 255 ALA A C 1
ATOM 2050 O O . ALA A 1 255 ? 10.053 -9.200 4.965 1.00 90.25 255 ALA A O 1
ATOM 2051 N N . SER A 1 256 ? 8.546 -8.575 6.501 1.00 90.25 256 SER A N 1
ATOM 2052 C CA . SER A 1 256 ? 9.451 -8.647 7.650 1.00 90.25 256 SER A CA 1
ATOM 2053 C C . SER A 1 256 ? 10.035 -10.036 7.901 1.00 90.25 256 SER A C 1
ATOM 2055 O O . SER A 1 256 ? 11.112 -10.107 8.487 1.00 90.25 256 SER A O 1
ATOM 2057 N N . LEU A 1 257 ? 9.392 -11.116 7.442 1.00 89.75 257 LEU A N 1
ATOM 2058 C CA . LEU A 1 257 ? 9.967 -12.468 7.512 1.00 89.75 257 LEU A CA 1
ATOM 2059 C C . LEU A 1 257 ? 11.275 -12.579 6.709 1.00 89.75 257 LEU A C 1
ATOM 2061 O O . LEU A 1 257 ? 12.147 -13.362 7.064 1.00 89.75 257 LEU A O 1
ATOM 2065 N N . PHE A 1 258 ? 11.439 -11.747 5.675 1.00 85.19 258 PHE A N 1
ATOM 2066 C CA . PHE A 1 258 ? 12.633 -11.679 4.827 1.00 85.19 258 PHE A CA 1
ATOM 2067 C C . PHE A 1 258 ? 13.636 -10.603 5.285 1.00 85.19 258 PHE A C 1
ATOM 2069 O O . PHE A 1 258 ? 14.746 -10.522 4.779 1.00 85.19 258 PHE A O 1
ATOM 2076 N N . ALA A 1 259 ? 13.299 -9.765 6.271 1.00 78.69 259 ALA A N 1
ATOM 2077 C CA . ALA A 1 259 ? 14.178 -8.664 6.686 1.00 78.69 259 ALA A CA 1
ATOM 2078 C C . ALA A 1 259 ? 15.481 -9.130 7.366 1.00 78.69 259 ALA A C 1
ATOM 2080 O O . ALA A 1 259 ? 16.439 -8.362 7.442 1.00 78.69 259 ALA A O 1
ATOM 2081 N N . PHE A 1 260 ? 15.501 -10.361 7.886 1.00 68.00 260 PHE A N 1
ATOM 2082 C CA . PHE A 1 260 ? 16.622 -10.933 8.639 1.00 68.00 260 PHE A CA 1
ATOM 2083 C C . PHE A 1 260 ? 17.412 -11.986 7.852 1.00 68.00 260 PHE A C 1
ATOM 2085 O O . PHE A 1 260 ? 18.310 -12.608 8.409 1.00 68.00 260 PHE A O 1
ATOM 2092 N N . VAL A 1 261 ? 17.088 -12.192 6.574 1.00 69.38 261 VAL A N 1
ATOM 2093 C CA . VAL A 1 261 ? 17.790 -13.138 5.700 1.00 69.38 261 VAL A CA 1
ATOM 2094 C C . VAL A 1 261 ? 18.642 -12.329 4.725 1.00 69.38 261 VAL A C 1
ATOM 2096 O O . VAL A 1 261 ? 18.100 -11.593 3.897 1.00 69.38 261 VAL A O 1
ATOM 2099 N N . GLU A 1 262 ? 19.969 -12.440 4.851 1.00 62.78 262 GLU A N 1
ATOM 2100 C CA . GLU A 1 262 ? 20.960 -11.571 4.186 1.00 62.78 262 GLU A CA 1
ATOM 2101 C C . GLU A 1 262 ? 20.772 -11.469 2.666 1.00 62.78 262 GLU A C 1
ATOM 2103 O O . GLU A 1 262 ? 20.930 -10.396 2.092 1.00 62.78 262 GLU A O 1
ATOM 2108 N N . THR A 1 263 ? 20.362 -12.557 2.018 1.00 60.88 263 THR A N 1
ATOM 2109 C CA . THR A 1 263 ? 20.166 -12.654 0.562 1.00 60.88 263 THR A CA 1
ATOM 2110 C C . THR A 1 263 ? 18.802 -12.143 0.077 1.00 60.88 263 THR A C 1
ATOM 2112 O O . THR A 1 263 ? 18.499 -12.231 -1.115 1.00 60.88 263 THR A O 1
ATOM 2115 N N . SER A 1 264 ? 17.961 -11.598 0.967 1.00 69.00 264 SER A N 1
ATOM 2116 C CA . SER A 1 264 ? 16.556 -11.278 0.665 1.00 69.00 264 SER A CA 1
ATOM 2117 C C . SER A 1 264 ? 16.099 -9.850 1.016 1.00 69.00 264 SER A C 1
ATOM 2119 O O . SER A 1 264 ? 14.896 -9.570 0.977 1.00 69.00 264 SER A O 1
ATOM 2121 N N . ASP A 1 265 ? 17.019 -8.908 1.282 1.00 69.50 265 ASP A N 1
ATOM 2122 C CA . ASP A 1 265 ? 16.663 -7.490 1.529 1.00 69.50 265 ASP A CA 1
ATOM 2123 C C . ASP A 1 265 ? 15.848 -6.897 0.361 1.00 69.50 265 ASP A C 1
ATOM 2125 O O . ASP A 1 265 ? 14.858 -6.189 0.577 1.00 69.50 265 ASP A O 1
ATOM 2129 N N . TRP A 1 266 ? 16.157 -7.279 -0.881 1.00 70.12 266 TRP A N 1
ATOM 2130 C CA . TRP A 1 266 ? 15.374 -6.899 -2.059 1.00 70.12 266 TRP A CA 1
ATOM 2131 C C . TRP A 1 266 ? 13.914 -7.402 -2.018 1.00 70.12 266 TRP A C 1
ATOM 2133 O O . TRP A 1 266 ? 13.005 -6.661 -2.414 1.00 70.12 266 TRP A O 1
ATOM 2143 N N . ILE A 1 267 ? 13.654 -8.614 -1.499 1.00 77.44 267 ILE A N 1
ATOM 2144 C CA . ILE A 1 267 ? 12.297 -9.171 -1.309 1.00 77.44 267 ILE A CA 1
ATOM 2145 C C . ILE A 1 267 ? 11.571 -8.374 -0.235 1.00 77.44 267 ILE A C 1
ATOM 2147 O O . ILE A 1 267 ? 10.449 -7.909 -0.457 1.00 77.44 267 ILE A O 1
ATOM 2151 N N . TYR A 1 268 ? 12.234 -8.158 0.904 1.00 82.19 268 TYR A N 1
ATOM 2152 C CA . TYR A 1 268 ? 11.699 -7.353 1.994 1.00 82.19 268 TYR A CA 1
ATOM 2153 C C . TYR A 1 268 ? 11.279 -5.963 1.504 1.00 82.19 268 TYR A C 1
ATOM 2155 O O . TYR A 1 268 ? 10.137 -5.548 1.720 1.00 82.19 268 TYR A O 1
ATOM 2163 N N . ARG A 1 269 ? 12.155 -5.245 0.790 1.00 77.19 269 ARG A N 1
ATOM 2164 C CA . ARG A 1 269 ? 11.846 -3.914 0.247 1.00 77.19 269 ARG A CA 1
ATOM 2165 C C . ARG A 1 269 ? 10.671 -3.961 -0.722 1.00 77.19 269 ARG A C 1
ATOM 2167 O O . ARG A 1 269 ? 9.734 -3.175 -0.567 1.00 77.19 269 ARG A O 1
ATOM 2174 N N . ARG A 1 270 ? 10.687 -4.898 -1.677 1.00 77.62 270 ARG A N 1
ATOM 2175 C CA . ARG A 1 270 ? 9.633 -5.051 -2.691 1.00 77.62 270 ARG A CA 1
ATOM 2176 C C . ARG A 1 270 ? 8.272 -5.300 -2.047 1.00 77.62 270 ARG A C 1
ATOM 2178 O O . ARG A 1 270 ? 7.316 -4.609 -2.390 1.00 77.62 270 ARG A O 1
ATOM 2185 N N . PHE A 1 271 ? 8.185 -6.233 -1.099 1.00 85.00 271 PHE A N 1
ATOM 2186 C CA . PHE A 1 271 ? 6.931 -6.576 -0.421 1.00 85.00 271 PHE A CA 1
ATOM 2187 C C . PHE A 1 271 ? 6.468 -5.477 0.531 1.00 85.00 271 PHE A C 1
ATOM 2189 O O . PHE A 1 271 ? 5.282 -5.153 0.590 1.00 85.00 271 PHE A O 1
ATOM 2196 N N . LYS A 1 272 ? 7.397 -4.818 1.224 1.00 85.94 272 LYS A N 1
ATOM 2197 C CA . LYS A 1 272 ? 7.064 -3.706 2.113 1.00 85.94 272 LYS A CA 1
ATOM 2198 C C . LYS A 1 272 ? 6.464 -2.520 1.359 1.00 85.94 272 LYS A C 1
ATOM 2200 O O . LYS A 1 272 ? 5.499 -1.930 1.841 1.00 85.94 272 LYS A O 1
ATOM 2205 N N . TYR A 1 273 ? 6.981 -2.175 0.177 1.00 83.00 273 TYR A N 1
ATOM 2206 C CA . TYR A 1 273 ? 6.416 -1.083 -0.626 1.00 83.00 273 TYR A CA 1
ATOM 2207 C C . TYR A 1 273 ? 4.969 -1.347 -1.060 1.00 83.00 273 TYR A C 1
ATOM 2209 O O . TYR A 1 273 ? 4.203 -0.401 -1.233 1.00 83.00 273 TYR A O 1
ATOM 2217 N N . MET A 1 274 ? 4.537 -2.610 -1.119 1.00 83.50 274 MET A N 1
ATOM 2218 C CA . MET A 1 274 ? 3.133 -2.968 -1.357 1.00 83.50 274 MET A CA 1
ATOM 2219 C C . MET A 1 274 ? 2.219 -2.421 -0.255 1.00 83.50 274 MET A C 1
ATOM 2221 O O . MET A 1 274 ? 1.118 -1.946 -0.532 1.00 83.50 274 MET A O 1
ATOM 2225 N N . ALA A 1 275 ? 2.689 -2.416 0.996 1.00 87.81 275 ALA A N 1
ATOM 2226 C CA . ALA A 1 275 ? 1.937 -1.884 2.127 1.00 87.81 275 ALA A CA 1
ATOM 2227 C C . ALA A 1 275 ? 1.732 -0.365 2.048 1.00 87.81 275 ALA A C 1
ATOM 2229 O O . ALA A 1 275 ? 0.802 0.156 2.661 1.00 87.81 275 ALA A O 1
ATOM 2230 N N . PHE A 1 276 ? 2.555 0.359 1.284 1.00 88.50 276 PHE A N 1
ATOM 2231 C CA . PHE A 1 276 ? 2.459 1.816 1.162 1.00 88.50 276 PHE A CA 1
ATOM 2232 C C . PHE A 1 276 ? 1.289 2.278 0.288 1.00 88.50 276 PHE A C 1
ATOM 2234 O O . PHE A 1 276 ? 0.963 3.461 0.301 1.00 88.50 276 PHE A O 1
ATOM 2241 N N . PHE A 1 277 ? 0.606 1.363 -0.404 1.00 91.50 277 PHE A N 1
ATOM 2242 C CA . PHE A 1 277 ? -0.646 1.660 -1.101 1.00 91.50 277 PHE A CA 1
ATOM 2243 C C . PHE A 1 277 ? -1.846 1.757 -0.140 1.00 91.50 277 PHE A C 1
ATOM 2245 O O . PHE A 1 277 ? -2.508 2.793 -0.135 1.00 91.50 277 PHE A O 1
ATOM 2252 N N . PRO A 1 278 ? -2.150 0.753 0.709 1.00 94.88 278 PRO A N 1
ATOM 2253 C CA . PRO A 1 278 ? -3.245 0.844 1.682 1.00 94.88 278 PRO A CA 1
ATOM 2254 C C . PRO A 1 278 ? -2.914 1.685 2.927 1.00 94.88 278 PRO A C 1
ATOM 2256 O O . PRO A 1 278 ? -3.813 2.319 3.489 1.00 94.88 278 PRO A O 1
ATOM 2259 N N . LEU A 1 279 ? -1.651 1.720 3.371 1.00 94.44 279 LEU A N 1
ATOM 2260 C CA . LEU A 1 279 ? -1.233 2.373 4.621 1.00 94.44 279 LEU A CA 1
ATOM 2261 C C . LEU A 1 279 ? -1.672 3.844 4.751 1.00 94.44 279 LEU A C 1
ATOM 2263 O O . LEU A 1 279 ? -2.185 4.196 5.818 1.00 94.44 279 LEU A O 1
ATOM 2267 N N . PRO A 1 280 ? -1.559 4.703 3.720 1.00 94.25 280 PRO A N 1
ATOM 2268 C CA . PRO A 1 280 ? -1.940 6.107 3.834 1.00 94.25 280 PRO A CA 1
ATOM 2269 C C . PRO A 1 280 ? -3.418 6.300 4.157 1.00 94.25 280 PRO A C 1
ATOM 2271 O O . PRO A 1 280 ? -3.763 7.172 4.948 1.00 94.25 280 PRO A O 1
ATOM 2274 N N . PHE A 1 281 ? -4.293 5.463 3.594 1.00 96.19 281 PHE A N 1
ATOM 2275 C CA . PHE A 1 281 ? -5.734 5.527 3.839 1.00 96.19 281 PHE A CA 1
ATOM 2276 C C . PHE A 1 281 ? -6.065 5.136 5.282 1.00 96.19 281 PHE A C 1
ATOM 2278 O O . PHE A 1 281 ? -6.888 5.779 5.937 1.00 96.19 281 PHE A O 1
ATOM 2285 N N . VAL A 1 282 ? -5.392 4.103 5.799 1.00 96.50 282 VAL A N 1
ATOM 2286 C CA . VAL A 1 282 ? -5.558 3.644 7.184 1.00 96.50 282 VAL A CA 1
ATOM 2287 C C . VAL A 1 282 ? -5.048 4.705 8.158 1.00 96.50 282 VAL A C 1
ATOM 2289 O O . VAL A 1 282 ? -5.764 5.062 9.095 1.00 96.50 282 VAL A O 1
ATOM 2292 N N . LEU A 1 283 ? -3.850 5.251 7.918 1.00 95.56 283 LEU A N 1
ATOM 2293 C CA . LEU A 1 283 ? -3.268 6.300 8.753 1.00 95.56 283 LEU A CA 1
ATOM 2294 C C . LEU A 1 283 ? -4.122 7.566 8.736 1.00 95.56 283 LEU A C 1
ATOM 2296 O O . LEU A 1 283 ? -4.456 8.081 9.801 1.00 95.56 283 LEU A O 1
ATOM 2300 N N . ALA A 1 284 ? -4.529 8.036 7.556 1.00 95.25 284 ALA A N 1
ATOM 2301 C CA . ALA A 1 284 ? -5.365 9.221 7.417 1.00 95.25 284 ALA A CA 1
ATOM 2302 C C . ALA A 1 284 ? -6.684 9.074 8.180 1.00 95.25 284 ALA A C 1
ATOM 2304 O O . ALA A 1 284 ? -7.103 10.012 8.869 1.00 95.25 284 ALA A O 1
ATOM 2305 N N . LYS A 1 285 ? -7.313 7.889 8.111 1.00 96.31 285 LYS A N 1
ATOM 2306 C CA . LYS A 1 285 ? -8.556 7.630 8.835 1.00 96.31 285 LYS A CA 1
ATOM 2307 C C . LYS A 1 285 ? -8.340 7.573 10.339 1.00 96.31 285 LYS A C 1
ATOM 2309 O O . LYS A 1 285 ? -9.063 8.255 11.059 1.00 96.31 285 LYS A O 1
ATOM 2314 N N . VAL A 1 286 ? -7.355 6.814 10.822 1.00 95.44 286 VAL A N 1
ATOM 2315 C CA . VAL A 1 286 ? -7.042 6.757 12.260 1.00 95.44 286 VAL A CA 1
ATOM 2316 C C . VAL A 1 286 ? -6.718 8.151 12.787 1.00 95.44 286 VAL A C 1
ATOM 2318 O O . VAL A 1 286 ? -7.278 8.554 13.798 1.00 95.44 286 VAL A O 1
ATOM 2321 N N . TRP A 1 287 ? -5.912 8.927 12.063 1.00 93.88 287 TRP A N 1
ATOM 2322 C CA . TRP A 1 287 ? -5.580 10.297 12.439 1.00 93.88 287 TRP A CA 1
ATOM 2323 C C . TRP A 1 287 ? -6.815 11.206 12.490 1.00 93.88 287 TRP A C 1
ATOM 2325 O O . TRP A 1 287 ? -6.934 12.017 13.402 1.00 93.88 287 TRP A O 1
ATOM 2335 N N . SER A 1 288 ? -7.775 11.052 11.570 1.00 93.38 288 SER A N 1
ATOM 2336 C CA . SER A 1 288 ? -9.035 11.819 11.616 1.00 93.38 288 SER A CA 1
ATOM 2337 C C . SER A 1 288 ? -9.904 11.515 12.845 1.00 93.38 288 SER A C 1
ATOM 2339 O O . SER A 1 288 ? -10.734 12.338 13.217 1.00 93.38 288 SER A O 1
ATOM 2341 N N . LEU A 1 289 ? -9.723 10.340 13.455 1.00 93.44 289 LEU A N 1
ATOM 2342 C CA . LEU A 1 289 ? -10.481 9.877 14.619 1.00 93.44 289 LEU A CA 1
ATOM 2343 C C . LEU A 1 289 ? -9.756 10.148 15.945 1.00 93.44 289 LEU A C 1
ATOM 2345 O O . LEU A 1 289 ? -10.343 9.964 17.008 1.00 93.44 289 LEU A O 1
ATOM 2349 N N . GLU A 1 290 ? -8.486 10.555 15.906 1.00 91.94 290 GLU A N 1
ATOM 2350 C CA . GLU A 1 290 ? -7.730 10.844 17.120 1.00 91.94 290 GLU A CA 1
ATOM 2351 C C . GLU A 1 290 ? -8.229 12.116 17.815 1.00 91.94 290 GLU A C 1
ATOM 2353 O O . GLU A 1 290 ? -8.408 13.152 17.162 1.00 91.94 290 GLU A O 1
ATOM 2358 N N . PRO A 1 291 ? -8.365 12.100 19.153 1.00 88.38 291 PRO A N 1
ATOM 2359 C CA . PRO A 1 291 ? -8.537 13.321 19.919 1.00 88.38 291 PRO A CA 1
ATOM 2360 C C . PRO A 1 291 ? -7.375 14.287 19.668 1.00 88.38 291 PRO A C 1
ATOM 2362 O O . PRO A 1 291 ? -6.212 13.884 19.611 1.00 88.38 291 PRO A O 1
ATOM 2365 N N . LYS A 1 292 ? -7.665 15.592 19.592 1.00 82.62 292 LYS A N 1
ATOM 2366 C CA . LYS A 1 292 ? -6.643 16.636 19.367 1.00 82.62 292 LYS A CA 1
ATOM 2367 C C . LYS A 1 292 ? -5.533 16.650 20.431 1.00 82.62 292 LYS A C 1
ATOM 2369 O O . LYS A 1 292 ? -4.428 17.115 20.141 1.00 82.62 292 LYS A O 1
ATOM 2374 N N . SER A 1 293 ? -5.828 16.145 21.631 1.00 79.88 293 SER A N 1
ATOM 2375 C CA . SER A 1 293 ? -4.891 15.986 22.748 1.00 79.88 293 SER A CA 1
ATOM 2376 C C . SER A 1 293 ? -3.854 14.881 22.526 1.00 79.88 293 SER A C 1
ATOM 2378 O O . SER A 1 293 ? -2.826 14.869 23.198 1.00 79.88 293 SER A O 1
ATOM 2380 N N . ASN A 1 294 ? -4.079 13.959 21.585 1.00 85.31 294 ASN A N 1
ATOM 2381 C CA . ASN A 1 294 ? -3.155 12.867 21.330 1.00 85.31 294 ASN A CA 1
ATOM 2382 C C . ASN A 1 294 ? -1.982 13.309 20.445 1.00 85.31 294 ASN A C 1
ATOM 2384 O O . ASN A 1 294 ? -2.121 13.498 19.234 1.00 85.31 294 ASN A O 1
ATOM 2388 N N . SER A 1 295 ? -0.801 13.441 21.045 1.00 87.81 295 SER A N 1
ATOM 2389 C CA . SER A 1 295 ? 0.417 13.840 20.330 1.00 87.81 295 SER A CA 1
ATOM 2390 C C . SER A 1 295 ? 1.168 12.674 19.681 1.00 87.81 295 SER A C 1
ATOM 2392 O O . SER A 1 295 ? 2.037 12.922 18.850 1.00 87.81 295 SER A O 1
ATOM 2394 N N . TRP A 1 296 ? 0.828 11.414 19.979 1.00 89.38 296 TRP A N 1
ATOM 2395 C CA . TRP A 1 296 ? 1.543 10.250 19.432 1.00 89.38 296 TRP A CA 1
ATOM 2396 C C . TRP A 1 296 ? 1.518 10.204 17.905 1.00 89.38 296 TRP A C 1
ATOM 2398 O O . TRP A 1 296 ? 2.556 10.012 17.278 1.00 89.38 296 TRP A O 1
ATOM 2408 N N . VAL A 1 297 ? 0.353 10.452 17.298 1.00 89.00 297 VAL A N 1
ATOM 2409 C CA . VAL A 1 297 ? 0.228 10.495 15.834 1.00 89.00 297 VAL A CA 1
ATOM 2410 C C . VAL A 1 297 ? 1.108 11.590 15.226 1.00 89.00 297 VAL A C 1
ATOM 2412 O O . VAL A 1 297 ? 1.714 11.372 14.182 1.00 89.00 297 VAL A O 1
ATOM 2415 N N . LYS A 1 298 ? 1.248 12.738 15.905 1.00 88.56 298 LYS A N 1
ATOM 2416 C CA . LYS A 1 298 ? 2.098 13.849 15.454 1.00 88.56 298 LYS A CA 1
ATOM 2417 C C . LYS A 1 298 ? 3.571 13.446 15.477 1.00 88.56 298 LYS A C 1
ATOM 2419 O O . LYS A 1 298 ? 4.257 13.670 14.490 1.00 88.56 298 LYS A O 1
ATOM 2424 N N . TRP A 1 299 ? 4.033 12.805 16.552 1.00 91.88 299 TRP A N 1
ATOM 2425 C CA . TRP A 1 299 ? 5.409 12.308 16.650 1.00 91.88 299 TRP A CA 1
ATOM 2426 C C . TRP A 1 299 ? 5.724 11.254 15.593 1.00 91.88 299 TRP A C 1
ATOM 2428 O O . TRP A 1 299 ? 6.757 11.343 14.941 1.00 91.88 299 TRP A O 1
ATOM 2438 N N . ILE A 1 300 ? 4.811 10.308 15.358 1.00 91.56 300 ILE A N 1
ATOM 2439 C CA . ILE A 1 300 ? 4.969 9.307 14.295 1.00 91.56 300 ILE A CA 1
ATOM 2440 C C . ILE A 1 300 ? 5.085 9.989 12.929 1.00 91.56 300 ILE A C 1
ATOM 2442 O O . ILE A 1 300 ? 5.971 9.651 12.152 1.00 91.56 300 ILE A O 1
ATOM 2446 N N . ILE A 1 301 ? 4.236 10.979 12.646 1.00 90.19 301 ILE A N 1
ATOM 2447 C CA . ILE A 1 301 ? 4.298 11.742 11.395 1.00 90.19 301 ILE A CA 1
ATOM 2448 C C . ILE A 1 301 ? 5.623 12.493 11.272 1.00 90.19 301 ILE A C 1
ATOM 2450 O O . ILE A 1 301 ? 6.248 12.420 10.222 1.00 90.19 301 ILE A O 1
ATOM 2454 N N . LEU A 1 302 ? 6.083 13.172 12.325 1.00 91.44 302 LEU A N 1
ATOM 2455 C CA . LEU A 1 302 ? 7.364 13.883 12.314 1.00 91.44 302 LEU A CA 1
ATOM 2456 C C . LEU A 1 302 ? 8.544 12.934 12.077 1.00 91.44 302 LEU A C 1
ATOM 2458 O O . LEU A 1 302 ? 9.424 13.249 11.283 1.00 91.44 302 LEU A O 1
ATOM 2462 N N . LEU A 1 303 ? 8.531 11.751 12.694 1.00 92.06 303 LEU A N 1
ATOM 2463 C CA . LEU A 1 303 ? 9.537 10.715 12.454 1.00 92.06 303 LEU A CA 1
ATOM 2464 C C . LEU A 1 303 ? 9.502 10.204 11.008 1.00 92.06 303 LEU A C 1
ATOM 2466 O O . LEU A 1 303 ? 10.554 9.975 10.421 1.00 92.06 303 LEU A O 1
ATOM 2470 N N . GLN A 1 304 ? 8.314 10.059 10.413 1.00 90.56 304 GLN A N 1
ATOM 2471 C CA . GLN A 1 304 ? 8.176 9.678 9.004 1.00 90.56 304 GLN A CA 1
ATOM 2472 C C . GLN A 1 304 ? 8.677 10.772 8.059 1.00 90.56 304 GLN A C 1
ATOM 2474 O O . GLN A 1 304 ? 9.363 10.472 7.087 1.00 90.56 304 GLN A O 1
ATOM 2479 N N . VAL A 1 305 ? 8.375 12.040 8.358 1.00 90.50 305 VAL A N 1
ATOM 2480 C CA . VAL A 1 305 ? 8.911 13.193 7.621 1.00 90.50 305 VAL A CA 1
ATOM 2481 C C . VAL A 1 305 ? 10.437 13.184 7.686 1.00 90.50 305 VAL A C 1
ATOM 2483 O O . VAL A 1 305 ? 11.093 13.250 6.649 1.00 90.50 305 VAL A O 1
ATOM 2486 N N . PHE A 1 306 ? 11.004 13.038 8.886 1.00 91.00 306 PHE A N 1
ATOM 2487 C CA . PHE A 1 306 ? 12.448 12.960 9.084 1.00 91.00 306 PHE A CA 1
ATOM 2488 C C . PHE A 1 306 ? 13.071 11.806 8.289 1.00 91.00 306 PHE A C 1
ATOM 2490 O O . PHE A 1 306 ? 14.035 12.021 7.561 1.00 91.00 306 PHE A O 1
ATOM 2497 N N . ALA A 1 307 ? 12.491 10.606 8.355 1.00 88.88 307 ALA A N 1
ATOM 2498 C CA . ALA A 1 307 ? 12.987 9.447 7.617 1.00 88.88 307 ALA A CA 1
ATOM 2499 C C . ALA A 1 307 ? 12.903 9.619 6.095 1.00 88.88 307 ALA A C 1
ATOM 2501 O O . ALA A 1 307 ? 13.812 9.192 5.381 1.00 88.88 307 ALA A O 1
ATOM 2502 N N . LEU A 1 308 ? 11.844 10.260 5.590 1.00 86.88 308 LEU A N 1
ATOM 2503 C CA . LEU A 1 308 ? 11.707 10.591 4.173 1.00 86.88 308 LEU A CA 1
ATOM 2504 C C . LEU A 1 308 ? 12.810 11.561 3.731 1.00 86.88 308 LEU A C 1
ATOM 2506 O O . LEU A 1 308 ? 13.512 11.265 2.765 1.00 86.88 308 LEU A O 1
ATOM 2510 N N . PHE A 1 309 ? 13.007 12.666 4.458 1.00 87.94 309 PHE A N 1
ATOM 2511 C CA . PHE A 1 309 ? 14.061 13.638 4.153 1.00 87.94 309 PHE A CA 1
ATOM 2512 C C . PHE A 1 309 ? 15.456 13.028 4.255 1.00 87.94 309 PHE A C 1
ATOM 2514 O O . PHE A 1 309 ? 16.264 13.215 3.350 1.00 87.94 309 PHE A O 1
ATOM 2521 N N . PHE A 1 310 ? 15.720 12.244 5.300 1.00 86.62 310 PHE A N 1
ATOM 2522 C CA . PHE A 1 310 ? 16.975 11.515 5.457 1.00 86.62 310 PHE A CA 1
ATOM 2523 C C . PHE A 1 310 ? 17.226 10.576 4.269 1.00 86.62 310 PHE A C 1
ATOM 2525 O O . PHE A 1 310 ? 18.302 10.596 3.676 1.00 86.62 310 PHE A O 1
ATOM 2532 N N . SER A 1 311 ? 16.213 9.806 3.858 1.00 80.50 311 SER A N 1
ATOM 2533 C CA . SER A 1 311 ? 16.313 8.893 2.711 1.00 80.50 311 SER A CA 1
ATOM 2534 C C . SER A 1 311 ? 16.604 9.624 1.399 1.00 80.50 311 SER A C 1
ATOM 2536 O O . SER A 1 311 ? 17.322 9.100 0.550 1.00 80.50 311 SER A O 1
ATOM 2538 N N . TRP A 1 312 ? 16.025 10.810 1.207 1.00 81.50 312 TRP A N 1
ATOM 2539 C CA . TRP A 1 312 ? 16.275 11.647 0.034 1.00 81.50 312 TRP A CA 1
ATOM 2540 C C . TRP A 1 312 ? 17.675 12.255 0.066 1.00 81.50 312 TRP A C 1
ATOM 2542 O O . TRP A 1 312 ? 18.392 12.162 -0.925 1.00 81.50 312 TRP A O 1
ATOM 2552 N N . PHE A 1 313 ? 18.088 12.804 1.208 1.00 84.06 313 PHE A N 1
ATOM 2553 C CA . PHE A 1 313 ? 19.421 13.368 1.396 1.00 84.06 313 PHE A CA 1
ATOM 2554 C C . PHE A 1 313 ? 20.518 12.340 1.107 1.00 84.06 313 PHE A C 1
ATOM 2556 O O . PHE A 1 313 ? 21.423 12.616 0.325 1.00 84.06 313 PHE A O 1
ATOM 2563 N N . MET A 1 314 ? 20.398 11.130 1.667 1.00 79.06 314 MET A N 1
ATOM 2564 C CA . MET A 1 314 ? 21.370 10.061 1.431 1.00 79.06 314 MET A CA 1
ATOM 2565 C C . MET A 1 314 ? 21.466 9.690 -0.052 1.00 79.06 314 MET A C 1
ATOM 2567 O O . MET A 1 314 ? 22.566 9.507 -0.554 1.00 79.06 314 MET A O 1
ATOM 2571 N N . LYS A 1 315 ? 20.343 9.642 -0.778 1.00 75.31 315 LYS A N 1
ATOM 2572 C CA . LYS A 1 315 ? 20.347 9.343 -2.220 1.00 75.31 315 LYS A CA 1
ATOM 2573 C C . LYS A 1 315 ? 20.960 10.444 -3.061 1.00 75.31 315 LYS A C 1
ATOM 2575 O O . LYS A 1 315 ? 21.696 10.140 -3.989 1.00 75.31 315 LYS A O 1
ATOM 2580 N N . ILE A 1 316 ? 20.657 11.701 -2.741 1.00 78.88 316 ILE A N 1
ATOM 2581 C CA . ILE A 1 316 ? 21.265 12.850 -3.416 1.00 78.88 316 ILE A CA 1
ATOM 2582 C C . ILE A 1 316 ? 22.780 12.798 -3.219 1.00 78.88 316 ILE A C 1
ATOM 2584 O O . ILE A 1 316 ? 23.517 12.903 -4.189 1.00 78.88 316 ILE A O 1
ATOM 2588 N N . ARG A 1 317 ? 23.241 12.557 -1.987 1.00 76.00 317 ARG A N 1
ATOM 2589 C CA . ARG A 1 317 ? 24.666 12.413 -1.685 1.00 76.00 317 ARG A CA 1
ATOM 2590 C C . ARG A 1 317 ? 25.319 11.298 -2.507 1.00 76.00 317 ARG A C 1
ATOM 2592 O O . ARG A 1 317 ? 26.309 11.565 -3.171 1.00 76.00 317 ARG A O 1
ATOM 2599 N N . THR A 1 318 ? 24.755 10.089 -2.501 1.00 69.94 318 THR A N 1
ATOM 2600 C CA . THR A 1 318 ? 25.308 8.962 -3.273 1.00 69.94 318 THR A CA 1
ATOM 2601 C C . THR A 1 318 ? 25.305 9.235 -4.778 1.00 69.94 318 THR A C 1
ATOM 2603 O O . THR A 1 318 ? 26.210 8.798 -5.470 1.00 69.94 318 THR A O 1
ATOM 2606 N N . TRP A 1 319 ? 24.321 9.978 -5.292 1.00 65.81 319 TRP A N 1
ATOM 2607 C CA . TRP A 1 319 ? 24.285 10.379 -6.700 1.00 65.81 319 TRP A CA 1
ATOM 2608 C C . TRP A 1 319 ? 25.405 11.359 -7.077 1.00 65.81 319 TRP A C 1
ATOM 2610 O O . TRP A 1 319 ? 25.887 11.294 -8.196 1.00 65.81 319 TRP A O 1
ATOM 2620 N N . TYR A 1 320 ? 25.833 12.238 -6.164 1.00 60.66 320 TYR A N 1
ATOM 2621 C CA . TYR A 1 320 ? 26.976 13.138 -6.384 1.00 60.66 320 TYR A CA 1
ATOM 2622 C C . TYR A 1 320 ? 28.344 12.457 -6.223 1.00 60.66 320 TYR A C 1
ATOM 2624 O O . TYR A 1 320 ? 29.348 13.011 -6.660 1.00 60.66 320 TYR A O 1
ATOM 2632 N N . GLU A 1 321 ? 28.396 11.304 -5.554 1.00 55.12 321 GLU A N 1
ATOM 2633 C CA . GLU A 1 321 ? 29.621 10.521 -5.340 1.00 55.12 321 GLU A CA 1
ATOM 2634 C C . GLU A 1 321 ? 29.886 9.502 -6.480 1.00 55.12 321 GLU A C 1
ATOM 2636 O O . GLU A 1 321 ? 30.920 8.835 -6.451 1.00 55.12 321 GLU A O 1
ATOM 2641 N N . LEU A 1 322 ? 28.981 9.391 -7.469 1.00 49.09 322 LEU A N 1
ATOM 2642 C CA . LEU A 1 322 ? 29.063 8.534 -8.669 1.00 49.09 322 LEU A CA 1
ATOM 2643 C C . LEU A 1 322 ? 29.355 9.351 -9.934 1.00 49.09 322 LEU A C 1
ATOM 2645 O O . LEU A 1 322 ? 30.085 8.824 -10.801 1.00 49.09 322 LEU A O 1
#

Sequence (322 aa):
SFWAGDTYHSWNGFLEAGTYKNYKIWGYEEVYNWLADVSGNDYFLWRTYIWLPACLFLFLTAARLELLHRNMLLSMILFGAMLSYTRGMLGHSMLLFGAVLLVDKKSNVATKVIGLALFCVSYFFHKSMYVNIAFALLAFYPLGKKSFVVSLIAFPFLTTVATMLIDGIVSGALDMSFGEGVGGVGDQTAAYASGEKMEVNIFGYIGRVISYIPQYLTLFYLANRVLYKGYFKGIKRERAFTYLFRLTYVAIYIASLFAFVETSDWIYRRFKYMAFFPLPFVLAKVWSLEPKSNSWVKWIILLQVFALFFSWFMKIRTWYEL

Secondary structure (DSSP, 8-state):
---TTSGGGGHHHHHHHHHSTT---BTB-HHHHHHHHHTTT-HHHHHHHHHHHHHHHHHHHHHHTT--SHHHHHHHHHHHGGGTT-TTHHHHHHHHHHHHHHH-TT--HHHHHHHHHHHHHGGGG-TTHHHHHHHHHHTTS---HHHHHHHHHHHHHHHHHHHHHHHHHHTTSS---S-----SSS-HHHHHHHHT-----HHHHHHHHHHHHHHHHHHHHHHIIIIIS-TTTTSTTHHHHHHHHHHHHHHHHHHHHTTT-GGGHHHHHHHHHHHTTTHHHHHHHHHHHS-TT--HHHHHHHHHHHHHHHHHHHHHHHHHT-

Radius of gyration: 20.14 Å; chains: 1; bounding box: 54×44×58 Å